Protein AF-Q57116-F1 (afdb_monomer_lite)

Foldseek 3Di:
DVLVVQLLVVLCVQQVWAWDDKDWDFPDWDQDPVRDTDTDIDMDTDTHQADPVRDGSCPDCSHDPPVSVQVSLVSNCVSVVHDRDDDCVVVVHDDPPPPPDPVVVVVVVVVVVVVVVVVVVVVVVVVVVVVVVVVVVVVLVVLLVVLVVVLVVLVVVLVVLVVVLVVLVVVLVVVLVVLVVVLVVQDDPVVCVVVVNVRNVVSVVVSVVVNVVSVVVSVVVSVVSVVVSVVSVVVSVVSVVVSVVSVVVVVVVVVVVVVVVVVVVVVVVVCVVPPDLVRCCSVPVVVSVVVVVVVVVVVVVVVVVVVVVVVVVVVPDDDDD

Sequence (321 aa):
MEQCQELTQKIAELTGFTPLQVVIHRDEVSENAKGEKQTHYHAHAVFFTLDNNGLQLARREASLNKANLSKIQTLTAQSLKMERGANRYENNEKQPQYIQDYKTYAQFKEQEKALLQRIQEQEHKLTQMALELKKKEKEIQDKAKELKSKENELQAKIEQHQKHIQNLELGHERALKELTQEFEKRLSLWKNILTFGKYNAKVREDYQLTKNAFLISTDESRREANKELEYLKFEYHKVKDERDNLKTLFEAHKTKNVKLETRLKEIGKWCEKNLSVEQLKEIFPLKAERIEKELKYQRAFENSFEQTKTKRNDRGFGFSR

Secondary structure (DSSP, 8-state):
-HHHHHHHHHHHHHH-PEEEEEEEE---EEE-TTS-EEE--EEEEEEE-B-TTS-BGGGSTTTSSHHHHHHHHHHHHHHHT-PPPP-TTTTTPPPP-----HHHHHHHHHHHHHHHHHHHHHHHHHHHHHHHHHHHHHHHHHHHHHHHHHHHHHHHHHHHHHHHHHHHHHHHHHHHHHHHHHHHHH--HHHHHHTTTHHHHHHHHHHHHHHHHHHHHHHHHHHHHHHHHHHHHHHHHHHHHHHHHHHHHHHHHHHHHHHHHHHHHHHHHHHHHHS-HHHHHHH-HHHHHHHHHHHHHHHHHHHHHHHHHHHHHTT------

Radius of gyration: 50.93 Å; chains: 1; bounding box: 109×69×140 Å

Organism: Campylobacter coli (NCBI:txid195)

pLDDT: mean 80.56, std 13.57, range [35.78, 94.69]

Structure (mmCIF, N/CA/C/O backbone):
data_AF-Q57116-F1
#
_entry.id   AF-Q57116-F1
#
loop_
_atom_site.group_PDB
_atom_site.id
_atom_site.type_symbol
_atom_site.label_atom_id
_atom_site.label_alt_id
_atom_site.label_comp_id
_atom_site.label_asym_id
_atom_site.label_entity_id
_atom_site.label_seq_id
_atom_site.pdbx_PDB_ins_code
_atom_site.Cartn_x
_atom_site.Cartn_y
_atom_site.Cartn_z
_atom_site.occupancy
_atom_site.B_iso_or_equiv
_atom_site.auth_seq_id
_atom_site.auth_comp_id
_atom_site.auth_asym_id
_atom_site.auth_atom_id
_atom_site.pdbx_PDB_model_num
ATOM 1 N N . MET A 1 1 ? -54.447 -11.751 42.747 1.00 76.19 1 MET A N 1
ATOM 2 C CA . MET A 1 1 ? -55.028 -10.717 43.630 1.00 76.19 1 MET A CA 1
ATOM 3 C C . MET A 1 1 ? -55.057 -11.230 45.061 1.00 76.19 1 MET A C 1
ATOM 5 O O . MET A 1 1 ? -54.470 -10.577 45.909 1.00 76.19 1 MET A O 1
ATOM 9 N N . GLU A 1 2 ? -55.592 -12.432 45.293 1.00 85.50 2 GLU A N 1
ATOM 10 C CA . GLU A 1 2 ? -55.613 -13.112 46.603 1.00 85.50 2 GLU A CA 1
ATOM 11 C C . GLU A 1 2 ? -54.248 -13.154 47.310 1.00 85.50 2 GLU A C 1
ATOM 13 O O . GLU A 1 2 ? -54.148 -12.731 48.451 1.00 85.50 2 GLU A O 1
ATOM 18 N N . GLN A 1 3 ? -53.168 -13.538 46.617 1.00 87.38 3 GLN A N 1
ATOM 19 C CA . GLN A 1 3 ? -51.818 -13.569 47.213 1.00 87.38 3 GLN A CA 1
ATOM 20 C C . GLN A 1 3 ? -51.334 -12.196 47.715 1.00 87.38 3 GLN A C 1
ATOM 22 O O . GLN A 1 3 ? -50.639 -12.106 48.725 1.00 87.38 3 GLN A O 1
ATOM 27 N N . CYS A 1 4 ? -51.689 -11.114 47.012 1.00 88.38 4 CYS A N 1
ATOM 28 C CA . CYS A 1 4 ? -51.331 -9.755 47.422 1.00 88.38 4 CYS A CA 1
ATOM 29 C C . CYS A 1 4 ? -52.165 -9.315 48.630 1.00 88.38 4 CYS A C 1
ATOM 31 O O . CYS A 1 4 ? -51.632 -8.677 49.527 1.00 88.38 4 CYS A O 1
ATOM 33 N N . GLN A 1 5 ? -53.447 -9.688 48.675 1.00 89.69 5 GLN A N 1
ATOM 34 C CA . GLN A 1 5 ? -54.323 -9.419 49.818 1.00 89.69 5 GLN A CA 1
ATOM 35 C C . GLN A 1 5 ? -53.874 -10.195 51.064 1.00 89.69 5 GLN A C 1
ATOM 37 O O . GLN A 1 5 ? -53.782 -9.615 52.142 1.00 89.69 5 GLN A O 1
ATOM 42 N N . GLU A 1 6 ? -53.513 -11.470 50.905 1.00 92.62 6 GLU A N 1
ATOM 43 C CA . GLU A 1 6 ? -52.960 -12.311 51.970 1.00 92.62 6 GLU A CA 1
ATOM 44 C C . GLU A 1 6 ? -51.659 -11.720 52.534 1.00 92.62 6 GLU A C 1
ATOM 46 O O . GLU A 1 6 ? -51.498 -11.603 53.749 1.00 92.62 6 GLU A O 1
ATOM 51 N N . LEU A 1 7 ? -50.743 -11.290 51.658 1.00 93.44 7 LEU A N 1
ATOM 52 C CA . LEU A 1 7 ? -49.511 -10.619 52.071 1.00 93.44 7 LEU A CA 1
ATOM 53 C C . LEU A 1 7 ? -49.807 -9.330 52.845 1.00 93.44 7 LEU A C 1
ATOM 55 O O . LEU A 1 7 ? -49.227 -9.089 53.901 1.00 93.44 7 LEU A O 1
ATOM 59 N N . THR A 1 8 ? -50.715 -8.506 52.331 1.00 93.19 8 THR A N 1
ATOM 60 C CA . THR A 1 8 ? -51.122 -7.253 52.965 1.00 93.19 8 THR A CA 1
ATOM 61 C C . THR A 1 8 ? -51.710 -7.488 54.361 1.00 93.19 8 THR A C 1
ATOM 63 O O . THR A 1 8 ? -51.376 -6.746 55.283 1.00 93.19 8 THR A O 1
ATOM 66 N N . GLN A 1 9 ? -52.490 -8.554 54.548 1.00 93.38 9 GLN A N 1
ATOM 67 C CA . GLN A 1 9 ? -53.033 -8.939 55.851 1.00 93.38 9 GLN A CA 1
ATOM 68 C C . GLN A 1 9 ? -51.938 -9.398 56.827 1.00 93.38 9 GLN A C 1
ATOM 70 O O . GLN A 1 9 ? -51.885 -8.939 57.965 1.00 93.38 9 GLN A O 1
ATOM 75 N N . LYS A 1 10 ? -50.995 -10.227 56.371 1.00 94.12 10 LYS A N 1
ATOM 76 C CA . LYS A 1 10 ? -49.846 -10.661 57.188 1.00 94.12 10 LYS A CA 1
ATOM 77 C C . LYS A 1 10 ? -48.947 -9.493 57.604 1.00 94.12 10 LYS A C 1
ATOM 79 O O . LYS A 1 10 ? -48.400 -9.487 58.705 1.00 94.12 10 LYS A O 1
ATOM 84 N N . ILE A 1 11 ? -48.783 -8.495 56.732 1.00 92.19 11 ILE A N 1
ATOM 85 C CA . ILE A 1 11 ? -48.059 -7.261 57.065 1.00 92.19 11 ILE A CA 1
ATOM 86 C C . ILE A 1 11 ? -48.830 -6.469 58.125 1.00 92.19 11 ILE A C 1
ATOM 88 O O . ILE A 1 11 ? -48.211 -6.024 59.087 1.00 92.19 11 ILE A O 1
ATOM 92 N N . ALA A 1 12 ? -50.151 -6.334 57.984 1.00 91.69 12 ALA A N 1
ATOM 93 C CA . ALA A 1 12 ? -51.007 -5.660 58.960 1.00 91.69 12 ALA A CA 1
ATOM 94 C C . ALA A 1 12 ? -50.905 -6.291 60.359 1.00 91.69 12 ALA A C 1
ATOM 96 O O . ALA A 1 12 ? -50.714 -5.577 61.341 1.00 91.69 12 ALA A O 1
ATOM 97 N N . GLU A 1 13 ? -50.935 -7.623 60.448 1.00 92.06 13 GLU A N 1
ATOM 98 C CA . GLU A 1 13 ? -50.762 -8.366 61.705 1.00 92.06 13 GLU A CA 1
ATOM 99 C C . GLU A 1 13 ? -49.381 -8.143 62.335 1.00 92.06 13 GLU A C 1
ATOM 101 O O . GLU A 1 13 ? -49.261 -8.009 63.552 1.00 92.06 13 GLU A O 1
ATOM 106 N N . LEU A 1 14 ? -48.331 -8.069 61.512 1.00 90.31 14 LEU A N 1
ATOM 107 C CA . LEU A 1 14 ? -46.963 -7.864 61.983 1.00 90.31 14 LEU A CA 1
ATOM 108 C C . LEU A 1 14 ? -46.698 -6.427 62.458 1.00 90.31 14 LEU A C 1
ATOM 110 O O . LEU A 1 14 ? -45.926 -6.230 63.396 1.00 90.31 14 LEU A O 1
ATOM 114 N N . THR A 1 15 ? -47.263 -5.419 61.789 1.00 88.81 15 THR A N 1
ATOM 115 C CA . THR A 1 15 ? -46.921 -4.004 62.024 1.00 88.81 15 THR A CA 1
ATOM 116 C C . THR A 1 15 ? -47.981 -3.227 62.800 1.00 88.81 15 THR A C 1
ATOM 118 O O . THR A 1 15 ? -47.684 -2.141 63.309 1.00 88.81 15 THR A O 1
ATOM 121 N N . GLY A 1 16 ? -49.203 -3.758 62.877 1.00 88.06 16 GLY A N 1
ATOM 122 C CA . GLY A 1 16 ? -50.392 -3.069 63.375 1.00 88.06 16 GLY A CA 1
ATOM 123 C C . GLY A 1 16 ? -50.993 -2.078 62.373 1.00 88.06 16 GLY A C 1
ATOM 124 O O . GLY A 1 16 ? -51.859 -1.288 62.740 1.00 88.06 16 GLY A O 1
ATOM 125 N N . PHE A 1 17 ? -50.521 -2.060 61.123 1.00 91.50 17 PHE A N 1
ATOM 126 C CA . PHE A 1 17 ? -51.047 -1.156 60.101 1.00 91.50 17 PHE A CA 1
ATOM 127 C C . PHE A 1 17 ? -52.413 -1.614 59.598 1.00 91.50 17 PHE A C 1
ATOM 129 O O . PHE A 1 17 ? -52.672 -2.806 59.491 1.00 91.50 17 PHE A O 1
ATOM 136 N N . THR A 1 18 ? -53.260 -0.667 59.200 1.00 90.81 18 THR A N 1
ATOM 137 C CA . THR A 1 18 ? -54.552 -0.991 58.582 1.00 90.81 18 THR A CA 1
ATOM 138 C C . THR A 1 18 ? -54.424 -0.935 57.060 1.00 90.81 18 THR A C 1
ATOM 140 O O . THR A 1 18 ? -54.055 0.112 56.527 1.00 90.81 18 THR A O 1
ATOM 143 N N . PRO A 1 19 ? -54.698 -2.017 56.322 1.00 91.62 19 PRO A N 1
ATOM 144 C CA . PRO A 1 19 ? -54.623 -1.993 54.869 1.00 91.62 19 PRO A CA 1
ATOM 145 C C . PRO A 1 19 ? -55.796 -1.206 54.272 1.00 91.62 19 PRO A C 1
ATOM 147 O O . PRO A 1 19 ? -56.944 -1.419 54.647 1.00 91.62 19 PRO A O 1
ATOM 150 N N . LEU A 1 20 ? -55.508 -0.295 53.340 1.00 92.06 20 LEU A N 1
ATOM 151 C CA . LEU A 1 20 ? -56.515 0.549 52.683 1.00 92.06 20 LEU A CA 1
ATOM 152 C C . LEU A 1 20 ? -56.804 0.103 51.252 1.00 92.06 20 LEU A C 1
ATOM 154 O O . LEU A 1 20 ? -57.958 0.030 50.841 1.00 92.06 20 LEU A O 1
ATOM 158 N N . GLN A 1 21 ? -55.755 -0.164 50.474 1.00 91.62 21 GLN A N 1
ATOM 159 C CA . GLN A 1 21 ? -55.893 -0.449 49.049 1.00 91.62 21 GLN A CA 1
ATOM 160 C C . GLN A 1 21 ? -54.765 -1.352 48.561 1.00 91.62 21 GLN A C 1
ATOM 162 O O . GLN A 1 21 ? -53.621 -1.200 48.982 1.00 91.62 21 GLN A O 1
ATOM 167 N N . VAL A 1 22 ? -55.083 -2.252 47.630 1.00 90.94 22 VAL A N 1
ATOM 168 C CA . VAL A 1 22 ? -54.098 -2.997 46.842 1.00 90.94 22 VAL A CA 1
ATOM 169 C C . VAL A 1 22 ? -54.451 -2.853 45.364 1.00 90.94 22 VAL A C 1
ATOM 171 O O . VAL A 1 22 ? -55.556 -3.208 44.959 1.00 90.94 22 VAL A O 1
ATOM 174 N N . VAL A 1 23 ? -53.521 -2.340 44.561 1.00 90.69 23 VAL A N 1
ATOM 175 C CA . VAL A 1 23 ? -53.670 -2.151 43.110 1.00 90.69 23 VAL A CA 1
ATOM 176 C C . VAL A 1 23 ? -52.576 -2.936 42.402 1.00 90.69 23 VAL A C 1
ATOM 178 O O . VAL A 1 23 ? -51.428 -2.912 42.831 1.00 90.69 23 VAL A O 1
ATOM 181 N N . ILE A 1 24 ? -52.920 -3.651 41.332 1.00 87.38 24 ILE A N 1
ATOM 182 C CA . ILE A 1 24 ? -51.960 -4.415 40.526 1.00 87.38 24 ILE A CA 1
ATOM 183 C C . ILE A 1 24 ? -51.898 -3.779 39.142 1.00 87.38 24 ILE A C 1
ATOM 185 O O . ILE A 1 24 ? -52.905 -3.766 38.436 1.00 87.38 24 ILE A O 1
ATOM 189 N N . HIS A 1 25 ? -50.724 -3.293 38.756 1.00 86.50 25 HIS A N 1
ATOM 190 C CA . HIS A 1 25 ? -50.466 -2.742 37.430 1.00 86.50 25 HIS A CA 1
ATOM 191 C C . HIS A 1 25 ? -49.950 -3.852 36.511 1.00 86.50 25 HIS A C 1
ATOM 193 O O . HIS A 1 25 ? -49.102 -4.670 36.891 1.00 86.50 25 HIS A O 1
ATOM 199 N N . ARG A 1 26 ? -50.515 -3.918 35.304 1.00 85.19 26 ARG A N 1
ATOM 200 C CA . ARG A 1 26 ? -50.215 -4.951 34.291 1.00 85.19 26 ARG A CA 1
ATOM 201 C C . ARG A 1 26 ? -49.876 -4.383 32.919 1.00 85.19 26 ARG A C 1
ATOM 203 O O . ARG A 1 26 ? -49.662 -5.132 31.973 1.00 85.19 26 ARG A O 1
ATOM 210 N N . ASP A 1 27 ? -49.868 -3.070 32.837 1.00 84.50 27 ASP A N 1
ATOM 211 C CA . ASP A 1 27 ? -49.771 -2.237 31.652 1.00 84.50 27 ASP A CA 1
ATOM 212 C C . ASP A 1 27 ? -48.396 -1.574 31.515 1.00 84.50 27 ASP A C 1
ATOM 214 O O . ASP A 1 27 ? -48.086 -1.010 30.467 1.00 84.50 27 ASP A O 1
ATOM 218 N N . GLU A 1 28 ? -47.534 -1.690 32.527 1.00 80.44 28 GLU A N 1
ATOM 219 C CA . GLU A 1 28 ? -46.177 -1.163 32.458 1.00 80.44 28 GLU A CA 1
ATOM 220 C C . GLU A 1 28 ? -45.252 -2.053 31.630 1.00 80.44 28 GLU A C 1
ATOM 222 O O . GLU A 1 28 ? -45.206 -3.277 31.777 1.00 80.44 28 GLU A O 1
ATOM 227 N N . VAL A 1 29 ? -44.468 -1.410 30.769 1.00 78.94 29 VAL A N 1
ATOM 228 C CA . VAL A 1 29 ? -43.482 -2.056 29.905 1.00 78.94 29 VAL A CA 1
ATOM 229 C C . VAL A 1 29 ? -42.114 -1.469 30.221 1.00 78.94 29 VAL A C 1
ATOM 231 O O . VAL A 1 29 ? -41.924 -0.257 30.168 1.00 78.94 29 VAL A O 1
ATOM 234 N N . SER A 1 30 ? -41.159 -2.338 30.537 1.00 76.94 30 SER A N 1
ATOM 235 C CA . SER A 1 30 ? -39.755 -1.991 30.731 1.00 76.94 30 SER A CA 1
ATOM 236 C C . SER A 1 30 ? -38.931 -2.534 29.569 1.00 76.94 30 SER A C 1
ATOM 238 O O . SER A 1 30 ? -39.195 -3.621 29.056 1.00 76.94 30 SER A O 1
ATOM 240 N N . GLU A 1 31 ? -37.940 -1.771 29.131 1.00 75.62 31 GLU A N 1
ATOM 241 C CA . GLU A 1 31 ? -37.000 -2.199 28.104 1.00 75.62 31 GLU A CA 1
ATOM 242 C C . GLU A 1 31 ? -35.759 -2.773 28.785 1.00 75.62 31 GLU A C 1
ATOM 244 O O . GLU A 1 31 ? -35.125 -2.122 29.619 1.00 75.62 31 GLU A O 1
ATOM 249 N N . ASN A 1 32 ? -35.430 -4.027 28.478 1.00 71.88 32 ASN A N 1
ATOM 250 C CA . ASN A 1 32 ? -34.242 -4.649 29.044 1.00 71.88 32 ASN A CA 1
ATOM 251 C C . ASN A 1 32 ? -32.964 -4.122 28.358 1.00 71.88 32 ASN A C 1
ATOM 253 O O . ASN A 1 32 ? -33.007 -3.467 27.320 1.00 71.88 32 ASN A O 1
ATOM 257 N N . ALA A 1 33 ? -31.790 -4.466 28.894 1.00 55.06 33 ALA A N 1
ATOM 258 C CA . ALA A 1 33 ? -30.494 -4.048 28.337 1.00 55.06 33 ALA A CA 1
ATOM 259 C C . ALA A 1 33 ? -30.206 -4.552 26.899 1.00 55.06 33 ALA A C 1
ATOM 261 O O . ALA A 1 33 ? -29.148 -4.256 26.349 1.00 55.06 33 ALA A O 1
ATOM 262 N N . LYS A 1 34 ? -31.100 -5.352 26.302 1.00 59.59 34 LYS A N 1
ATOM 263 C CA . LYS A 1 34 ? -31.037 -5.821 24.909 1.00 59.59 34 LYS A CA 1
ATOM 264 C C . LYS A 1 34 ? -32.031 -5.096 23.991 1.00 59.59 34 LYS A C 1
ATOM 266 O O . LYS A 1 34 ? -32.097 -5.434 22.814 1.00 59.59 34 LYS A O 1
ATOM 271 N N . GLY A 1 35 ? -32.794 -4.136 24.512 1.00 73.62 35 GLY A N 1
ATOM 272 C CA . GLY A 1 35 ? -33.834 -3.427 23.770 1.00 73.62 35 GLY A CA 1
ATOM 273 C C . GLY A 1 35 ? -35.159 -4.190 23.655 1.00 73.62 35 GLY A C 1
ATOM 274 O O . GLY A 1 35 ? -36.042 -3.809 22.888 1.00 73.62 35 GLY A O 1
ATOM 275 N N . GLU A 1 36 ? -35.321 -5.304 24.377 1.00 75.25 36 GLU A N 1
ATOM 276 C CA . GLU A 1 36 ? -36.555 -6.089 24.335 1.00 75.25 36 GLU A CA 1
ATOM 277 C C . GLU A 1 36 ? -37.553 -5.530 25.352 1.00 75.25 36 GLU A C 1
ATOM 279 O O . GLU A 1 36 ? -37.248 -5.383 26.541 1.00 75.25 36 GLU A O 1
ATOM 284 N N . LYS A 1 37 ? -38.772 -5.259 24.886 1.00 80.31 37 LYS A N 1
ATOM 285 C CA . LYS A 1 37 ? -39.887 -4.822 25.726 1.00 80.31 37 LYS A CA 1
ATOM 286 C C . LYS A 1 37 ? -40.414 -5.996 26.549 1.00 80.31 37 LYS A C 1
ATOM 288 O O . LYS A 1 37 ? -40.880 -6.987 25.992 1.00 80.31 37 LYS A O 1
ATOM 293 N N . GLN A 1 38 ? -40.364 -5.871 27.869 1.00 77.75 38 GLN A N 1
ATOM 294 C CA . GLN A 1 38 ? -40.894 -6.838 28.823 1.00 77.75 38 GLN A CA 1
ATOM 295 C C . GLN A 1 38 ? -41.966 -6.174 29.685 1.00 77.75 38 GLN A C 1
ATOM 297 O O . GLN A 1 38 ? -41.770 -5.075 30.201 1.00 77.75 38 GLN A O 1
ATOM 302 N N . THR A 1 39 ? -43.109 -6.835 29.852 1.00 79.38 39 THR A N 1
ATOM 303 C CA . THR A 1 39 ? -44.166 -6.349 30.745 1.00 79.38 39 THR A CA 1
ATOM 304 C C . THR A 1 39 ? -43.711 -6.476 32.197 1.00 79.38 39 THR A C 1
ATOM 306 O O . THR A 1 39 ? -43.341 -7.563 32.646 1.00 79.38 39 THR A O 1
ATOM 309 N N . HIS A 1 40 ? -43.738 -5.369 32.934 1.00 80.88 40 HIS A N 1
ATOM 310 C CA . HIS A 1 40 ? -43.333 -5.292 34.330 1.00 80.88 40 HIS A CA 1
ATOM 311 C C . HIS A 1 40 ? -44.567 -5.270 35.240 1.00 80.88 40 HIS A C 1
ATOM 313 O O . HIS A 1 40 ? -45.148 -4.226 35.534 1.00 80.88 40 HIS A O 1
ATOM 319 N N . TYR A 1 41 ? -44.976 -6.455 35.691 1.00 82.62 41 TYR A N 1
ATOM 320 C CA . TYR A 1 41 ? -46.076 -6.598 36.641 1.00 82.62 41 TYR A CA 1
ATOM 321 C C . TYR A 1 41 ? -45.627 -6.189 38.042 1.00 82.62 41 TYR A C 1
ATOM 323 O O . TYR A 1 41 ? -44.705 -6.787 38.597 1.00 82.62 41 TYR A O 1
ATOM 331 N N . HIS A 1 42 ? -46.311 -5.224 38.648 1.00 87.44 42 HIS A N 1
ATOM 332 C CA . HIS A 1 42 ? -46.060 -4.841 40.036 1.00 87.44 42 HIS A CA 1
ATOM 333 C C . HIS A 1 42 ? -47.365 -4.457 40.742 1.00 87.44 42 HIS A C 1
ATOM 335 O O . HIS A 1 42 ? -48.410 -4.277 40.115 1.00 87.44 42 HIS A O 1
ATOM 341 N N . ALA A 1 43 ? -47.320 -4.403 42.072 1.00 88.00 43 ALA A N 1
ATOM 342 C CA . ALA A 1 43 ? -48.476 -4.092 42.898 1.00 88.00 43 ALA A CA 1
ATOM 343 C C . ALA A 1 43 ? -48.146 -2.991 43.908 1.00 88.00 43 ALA A C 1
ATOM 345 O O . ALA A 1 43 ? -47.084 -3.007 44.531 1.00 88.00 43 ALA A O 1
ATOM 346 N N . HIS A 1 44 ? -49.089 -2.077 44.104 1.00 91.38 44 HIS A N 1
ATOM 347 C CA . HIS A 1 44 ? -49.061 -1.062 45.145 1.00 91.38 44 HIS A CA 1
ATOM 348 C C . HIS A 1 44 ? -50.009 -1.457 46.270 1.00 91.38 44 HIS A C 1
ATOM 350 O O . HIS A 1 44 ? -51.184 -1.717 46.025 1.00 91.38 44 HIS A O 1
ATOM 356 N N . ALA A 1 45 ? -49.508 -1.476 47.505 1.00 91.25 45 ALA A N 1
ATOM 357 C CA . ALA A 1 45 ? -50.315 -1.652 48.706 1.00 91.25 45 ALA A CA 1
ATOM 358 C C . ALA A 1 45 ? -50.217 -0.392 49.573 1.00 91.25 45 ALA A C 1
ATOM 360 O O . ALA A 1 45 ? -49.119 0.068 49.889 1.00 91.25 45 ALA A O 1
ATOM 361 N N . VAL A 1 46 ? -51.366 0.164 49.946 1.00 91.25 46 VAL A N 1
ATOM 362 C CA . VAL A 1 46 ? -51.485 1.377 50.756 1.00 91.25 46 VAL A CA 1
ATOM 363 C C . VAL A 1 46 ? -51.951 0.987 52.150 1.00 91.25 46 VAL A C 1
ATOM 365 O O . VAL A 1 46 ? -52.936 0.264 52.303 1.00 91.25 46 VAL A O 1
ATOM 368 N N . PHE A 1 47 ? -51.252 1.493 53.163 1.00 91.38 47 PHE A N 1
ATOM 369 C CA . PHE A 1 47 ? -51.524 1.219 54.567 1.00 91.38 47 PHE A CA 1
ATOM 370 C C . PHE A 1 47 ? -51.762 2.518 55.334 1.00 91.38 47 PHE A C 1
ATOM 372 O O . PHE A 1 47 ? -51.014 3.486 55.190 1.00 91.38 47 PHE A O 1
ATOM 379 N N . PHE A 1 48 ? -52.768 2.514 56.197 1.00 90.44 48 PHE A N 1
ATOM 380 C CA . PHE A 1 48 ? -52.950 3.504 57.242 1.00 90.44 48 PHE A CA 1
ATOM 381 C C . PHE A 1 48 ? -52.090 3.128 58.452 1.00 90.44 48 PHE A C 1
ATOM 383 O O . PHE A 1 48 ? -52.059 1.971 58.874 1.00 90.44 48 PHE A O 1
ATOM 390 N N . THR A 1 49 ? -51.359 4.102 58.989 1.00 89.88 49 THR A N 1
ATOM 391 C CA . THR A 1 49 ? -50.279 3.859 59.963 1.00 89.88 49 THR A CA 1
ATOM 392 C C . THR A 1 49 ? -50.516 4.521 61.317 1.00 89.88 49 THR A C 1
ATOM 394 O O . THR A 1 49 ? -49.609 4.531 62.146 1.00 89.88 49 THR A O 1
ATOM 397 N N . LEU A 1 50 ? -51.718 5.046 61.564 1.00 87.19 50 LEU A N 1
ATOM 398 C CA . LEU A 1 50 ? -52.112 5.547 62.879 1.00 87.19 50 LEU A CA 1
ATOM 399 C C . LEU A 1 50 ? -52.791 4.436 63.681 1.00 87.19 50 LEU A C 1
ATOM 401 O O . LEU A 1 50 ? -53.557 3.653 63.121 1.00 87.19 50 LEU A O 1
ATOM 405 N N . ASP A 1 51 ? -52.514 4.382 64.983 1.00 83.31 51 ASP A N 1
ATOM 406 C CA . ASP A 1 51 ? -53.305 3.569 65.908 1.00 83.31 51 ASP A CA 1
ATOM 407 C C . ASP A 1 51 ? -54.642 4.248 66.261 1.00 83.31 51 ASP A C 1
ATOM 409 O O . ASP A 1 51 ? -54.901 5.396 65.892 1.00 83.31 51 ASP A O 1
ATOM 413 N N . ASN A 1 52 ? -55.496 3.545 67.010 1.00 81.38 52 ASN A N 1
ATOM 414 C CA . ASN A 1 52 ? -56.801 4.054 67.454 1.00 81.38 52 ASN A CA 1
ATOM 415 C C . ASN A 1 52 ? -56.706 5.315 68.340 1.00 81.38 52 ASN A C 1
ATOM 417 O O . ASN A 1 52 ? -57.716 5.975 68.561 1.00 81.38 52 ASN A O 1
ATOM 421 N N . ASN A 1 53 ? -55.507 5.658 68.827 1.00 83.19 53 ASN A N 1
ATOM 422 C CA . ASN A 1 53 ? -55.230 6.858 69.616 1.00 83.19 53 ASN A CA 1
ATOM 423 C C . ASN A 1 53 ? -54.578 7.975 68.774 1.00 83.19 53 ASN A C 1
ATOM 425 O O . ASN A 1 53 ? -54.153 8.990 69.323 1.00 83.19 53 ASN A O 1
ATOM 429 N N . GLY A 1 54 ? -54.473 7.796 67.451 1.00 79.38 54 GLY A N 1
ATOM 430 C CA . GLY A 1 54 ? -53.892 8.771 66.528 1.00 79.38 54 GLY A CA 1
ATOM 431 C C . GLY A 1 54 ? -52.362 8.822 66.538 1.00 79.38 54 GLY A C 1
ATOM 432 O O . GLY A 1 54 ? -51.782 9.783 66.032 1.00 79.38 54 GLY A O 1
ATOM 433 N N . LEU A 1 55 ? -51.680 7.823 67.106 1.00 82.12 55 LEU A N 1
ATOM 434 C CA . LEU A 1 55 ? -50.218 7.797 67.184 1.00 82.12 55 LEU A CA 1
ATOM 435 C C . LEU A 1 55 ? -49.609 7.075 65.978 1.00 82.12 55 LEU A C 1
ATOM 437 O O . LEU A 1 55 ? -50.074 6.018 65.557 1.00 82.12 55 LEU A O 1
ATOM 441 N N . GLN A 1 56 ? -48.517 7.636 65.450 1.00 84.19 56 GLN A N 1
ATOM 442 C CA . GLN A 1 56 ? -47.853 7.132 64.247 1.00 84.19 56 GLN A CA 1
ATOM 443 C C . GLN A 1 56 ? -47.065 5.845 64.514 1.00 84.19 56 GLN A C 1
ATOM 445 O O . GLN A 1 56 ? -45.947 5.878 65.036 1.00 84.19 56 GLN A O 1
ATOM 450 N N . LEU A 1 57 ? -47.609 4.710 64.074 1.00 82.06 57 LEU A N 1
ATOM 451 C CA . LEU A 1 57 ? -47.004 3.385 64.213 1.00 82.06 57 LEU A CA 1
ATOM 452 C C . LEU A 1 57 ? -45.723 3.257 63.385 1.00 82.06 57 LEU A C 1
ATOM 454 O O . LEU A 1 57 ? -44.747 2.682 63.846 1.00 82.06 57 LEU A O 1
ATOM 458 N N . ALA A 1 58 ? -45.664 3.874 62.201 1.00 74.88 58 ALA A N 1
ATOM 459 C CA . ALA A 1 58 ? -44.492 3.804 61.322 1.00 74.88 58 ALA A CA 1
ATOM 460 C C . ALA A 1 58 ? -43.203 4.405 61.921 1.00 74.88 58 ALA A C 1
ATOM 462 O O . ALA A 1 58 ? -42.111 4.095 61.454 1.00 74.88 58 ALA A O 1
ATOM 463 N N . ARG A 1 59 ? -43.317 5.262 62.945 1.00 70.62 59 ARG A N 1
ATOM 464 C CA . ARG A 1 59 ? -42.168 5.840 63.665 1.00 70.62 59 ARG A CA 1
ATOM 465 C C . ARG A 1 59 ? -41.801 5.062 64.927 1.00 70.62 59 ARG A C 1
ATOM 467 O O . ARG A 1 59 ? -40.783 5.360 65.542 1.00 70.62 59 ARG A O 1
ATOM 474 N N . ARG A 1 60 ? -42.622 4.089 65.329 1.00 72.50 60 ARG A N 1
ATOM 475 C CA . ARG A 1 60 ? -42.330 3.229 66.472 1.00 72.50 60 ARG A CA 1
ATOM 476 C C . ARG A 1 60 ? -41.400 2.108 66.036 1.00 72.50 60 ARG A C 1
ATOM 478 O O . ARG A 1 60 ? -41.664 1.412 65.054 1.00 72.50 60 ARG A O 1
ATOM 485 N N . GLU A 1 61 ? -40.370 1.870 66.841 1.00 63.84 61 GLU A N 1
ATOM 486 C CA . GLU A 1 61 ? -39.484 0.716 66.674 1.00 63.84 61 GLU A CA 1
ATOM 487 C C . GLU A 1 61 ? -40.251 -0.610 66.712 1.00 63.84 61 GLU A C 1
ATOM 489 O O . GLU A 1 61 ? -39.815 -1.578 66.107 1.00 63.84 61 GLU A O 1
ATOM 494 N N . ALA A 1 62 ? -41.418 -0.670 67.359 1.00 64.75 62 ALA A N 1
ATOM 495 C CA . ALA A 1 62 ? -42.242 -1.875 67.393 1.00 64.75 62 ALA A CA 1
ATOM 496 C C . ALA A 1 62 ? -42.796 -2.286 66.010 1.00 64.75 62 ALA A C 1
ATOM 498 O O . ALA A 1 62 ? -43.010 -3.476 65.787 1.00 64.75 62 ALA A O 1
ATOM 499 N N . SER A 1 63 ? -42.990 -1.340 65.078 1.00 74.25 63 SER A N 1
ATOM 500 C CA . SER A 1 63 ? -43.630 -1.600 63.777 1.00 74.25 63 SER A CA 1
ATOM 501 C C . SER A 1 63 ? -42.613 -1.648 62.630 1.00 74.25 63 SER A C 1
ATOM 503 O O . SER A 1 63 ? -42.474 -2.690 61.989 1.00 74.25 63 SER A O 1
ATOM 505 N N . LEU A 1 64 ? -41.853 -0.571 62.384 1.00 81.62 64 LEU A N 1
ATOM 506 C CA . LEU A 1 64 ? -40.885 -0.475 61.274 1.00 81.62 64 LEU A CA 1
ATOM 507 C C . LEU A 1 64 ? -39.432 -0.474 61.768 1.00 81.62 64 LEU A C 1
ATOM 509 O O . LEU A 1 64 ? -38.720 0.522 61.680 1.00 81.62 64 LEU A O 1
ATOM 513 N N . ASN A 1 65 ? -38.972 -1.625 62.256 1.00 83.69 65 ASN A N 1
ATOM 514 C CA . ASN A 1 65 ? -37.560 -1.866 62.558 1.00 83.69 65 ASN A CA 1
ATOM 515 C C . ASN A 1 65 ? -36.912 -2.816 61.535 1.00 83.69 65 ASN A C 1
ATOM 517 O O . ASN A 1 65 ? -37.586 -3.460 60.727 1.00 83.69 65 ASN A O 1
ATOM 521 N N . LYS A 1 66 ? -35.581 -2.947 61.598 1.00 82.31 66 LYS A N 1
ATOM 522 C CA . LYS A 1 66 ? -34.800 -3.823 60.707 1.00 82.31 66 LYS A CA 1
ATOM 523 C C . LYS A 1 66 ? -35.285 -5.282 60.728 1.00 82.31 66 LYS A C 1
ATOM 525 O O . LYS A 1 66 ? -35.317 -5.927 59.681 1.00 82.31 66 LYS A O 1
ATOM 530 N N . ALA A 1 67 ? -35.671 -5.802 61.895 1.00 85.06 67 ALA A N 1
ATOM 531 C CA . ALA A 1 67 ? -36.136 -7.179 62.041 1.00 85.06 67 ALA A CA 1
ATOM 532 C C . ALA A 1 67 ? -37.501 -7.394 61.367 1.00 85.06 67 ALA A C 1
ATOM 534 O O . ALA A 1 67 ? -37.668 -8.358 60.623 1.00 85.06 67 ALA A O 1
ATOM 535 N N . ASN A 1 68 ? -38.448 -6.478 61.555 1.00 88.19 68 ASN A N 1
ATOM 536 C CA . ASN A 1 68 ? -39.766 -6.529 60.932 1.00 88.19 68 ASN A CA 1
ATOM 537 C C . ASN A 1 68 ? -39.677 -6.307 59.421 1.00 88.19 68 ASN A C 1
ATOM 539 O O . ASN A 1 68 ? -40.303 -7.052 58.682 1.00 88.19 68 ASN A O 1
ATOM 543 N N . LEU A 1 69 ? -38.833 -5.389 58.938 1.00 88.12 69 LEU A N 1
ATOM 544 C CA . LEU A 1 69 ? -38.574 -5.232 57.499 1.00 88.12 69 LEU A CA 1
ATOM 545 C C . LEU A 1 69 ? -38.019 -6.519 56.869 1.00 88.12 69 LEU A C 1
ATOM 547 O O . LEU A 1 69 ? -38.448 -6.921 55.789 1.00 88.12 69 LEU A O 1
ATOM 551 N N . SER A 1 70 ? -37.110 -7.208 57.565 1.00 88.00 70 SER A N 1
ATOM 552 C CA . SER A 1 70 ? -36.599 -8.513 57.129 1.00 88.00 70 SER A CA 1
ATOM 553 C C . SER A 1 70 ? -37.688 -9.596 57.129 1.00 88.00 70 SER A C 1
ATOM 555 O O . SER A 1 70 ? -37.779 -10.375 56.179 1.00 88.00 70 SER A O 1
ATOM 557 N N . LYS A 1 71 ? -38.551 -9.622 58.156 1.00 90.81 71 LYS A N 1
ATOM 558 C CA . LYS A 1 71 ? -39.709 -10.528 58.226 1.00 90.81 71 LYS A CA 1
ATOM 559 C C . LYS A 1 71 ? -40.706 -10.258 57.104 1.00 90.81 71 LYS A C 1
ATOM 561 O O . LYS A 1 71 ? -41.178 -11.215 56.507 1.00 90.81 71 LYS A O 1
ATOM 566 N N . ILE A 1 72 ? -40.975 -8.994 56.769 1.00 91.81 72 ILE A N 1
ATOM 567 C CA . ILE A 1 72 ? -41.838 -8.619 55.639 1.00 91.81 72 ILE A CA 1
ATOM 568 C C . ILE A 1 72 ? -41.289 -9.220 54.344 1.00 91.81 72 ILE A C 1
ATOM 570 O O . ILE A 1 72 ? -42.044 -9.851 53.619 1.00 91.81 72 ILE A O 1
ATOM 574 N N . GLN A 1 73 ? -39.980 -9.129 54.079 1.00 90.31 73 GLN A N 1
ATOM 575 C CA . GLN A 1 73 ? -39.379 -9.771 52.898 1.00 90.31 73 GLN A CA 1
ATOM 576 C C . GLN A 1 73 ? -39.599 -11.292 52.879 1.00 90.31 73 GLN A C 1
ATOM 578 O O . GLN A 1 73 ? -39.881 -11.863 51.826 1.00 90.31 73 GLN A O 1
ATOM 583 N N . THR A 1 74 ? -39.505 -11.950 54.038 1.00 91.44 74 THR A N 1
ATOM 584 C CA . THR A 1 74 ? -39.793 -13.386 54.174 1.00 91.44 74 THR A CA 1
ATOM 585 C C . THR A 1 74 ? -41.275 -13.700 53.940 1.00 91.44 74 THR A C 1
ATOM 587 O O . THR A 1 74 ? -41.586 -14.629 53.198 1.00 91.44 74 THR A O 1
ATOM 590 N N . LEU A 1 75 ? -42.192 -12.910 54.509 1.00 93.31 75 LEU A N 1
ATOM 591 C CA . LEU A 1 75 ? -43.639 -13.051 54.306 1.00 93.31 75 LEU A CA 1
ATOM 592 C C . LEU A 1 75 ? -44.025 -12.833 52.840 1.00 93.31 75 LEU A C 1
ATOM 594 O O . LEU A 1 75 ? -44.863 -13.568 52.317 1.00 93.31 75 LEU A O 1
ATOM 598 N N . THR A 1 76 ? -43.391 -11.871 52.164 1.00 91.94 76 THR A N 1
ATOM 599 C CA . THR A 1 76 ? -43.560 -11.618 50.728 1.00 91.94 76 THR A CA 1
ATOM 600 C C . THR A 1 76 ? -43.151 -12.837 49.915 1.00 91.94 76 THR A C 1
ATOM 602 O O . THR A 1 76 ? -43.938 -13.309 49.098 1.00 91.94 76 THR A O 1
ATOM 605 N N . ALA A 1 77 ? -41.965 -13.392 50.180 1.00 92.19 77 ALA A N 1
ATOM 606 C CA . ALA A 1 77 ? -41.477 -14.585 49.496 1.00 92.19 77 ALA A CA 1
ATOM 607 C C . ALA A 1 77 ? -42.440 -15.774 49.656 1.00 92.19 77 ALA A C 1
ATOM 609 O O . ALA A 1 77 ? -42.832 -16.404 48.675 1.00 92.19 77 ALA A O 1
ATOM 610 N N . GLN A 1 78 ? -42.902 -16.020 50.886 1.00 91.69 78 GLN A N 1
ATOM 611 C CA . GLN A 1 78 ? -43.836 -17.105 51.194 1.00 91.69 78 GLN A CA 1
ATOM 612 C C . GLN A 1 78 ? -45.212 -16.908 50.541 1.00 91.69 78 GLN A C 1
ATOM 614 O O . GLN A 1 78 ? -45.727 -17.829 49.911 1.00 91.69 78 GLN A O 1
ATOM 619 N N . SER A 1 79 ? -45.801 -15.715 50.657 1.00 92.38 79 SER A N 1
ATOM 620 C CA . SER A 1 79 ? -47.173 -15.448 50.189 1.00 92.38 79 SER A CA 1
ATOM 621 C C . SER A 1 79 ? -47.250 -15.374 48.659 1.00 92.38 79 SER A C 1
ATOM 623 O O . SER A 1 79 ? -48.180 -15.894 48.039 1.00 92.38 79 SER A O 1
ATOM 625 N N . LEU A 1 80 ? -46.229 -14.793 48.021 1.00 89.31 80 LEU A N 1
ATOM 626 C CA . LEU A 1 80 ? -46.141 -14.716 46.561 1.00 89.31 80 LEU A CA 1
ATOM 627 C C . LEU A 1 80 ? -45.532 -15.975 45.926 1.00 89.31 80 LEU A C 1
ATOM 629 O O . LEU A 1 80 ? -45.462 -16.056 44.703 1.00 89.31 80 LEU A O 1
ATOM 633 N N . LYS A 1 81 ? -45.135 -16.971 46.734 1.00 89.81 81 LYS A N 1
ATOM 634 C CA . LYS A 1 81 ? -44.486 -18.219 46.290 1.00 89.81 81 LYS A CA 1
ATOM 635 C C . LYS A 1 81 ? -43.238 -17.959 45.435 1.00 89.81 81 LYS A C 1
ATOM 637 O O . LYS A 1 81 ? -43.004 -18.640 44.439 1.00 89.81 81 LYS A O 1
ATOM 642 N N . MET A 1 82 ? -42.452 -16.961 45.827 1.00 87.94 82 MET A N 1
ATOM 643 C CA . MET A 1 82 ? -41.211 -16.572 45.160 1.00 87.94 82 MET A CA 1
ATOM 644 C C . MET A 1 82 ? -40.004 -16.832 46.059 1.00 87.94 82 MET A C 1
ATOM 646 O O . MET A 1 82 ? -40.122 -16.925 47.280 1.00 87.94 82 MET A O 1
ATOM 650 N N . GLU A 1 83 ? -38.824 -16.922 45.454 1.00 88.56 83 GLU A N 1
ATOM 651 C CA . GLU A 1 83 ? -37.577 -16.987 46.208 1.00 88.56 83 GLU A CA 1
ATOM 652 C C . GLU A 1 83 ? -37.342 -15.668 46.960 1.00 88.56 83 GLU A C 1
ATOM 654 O O . GLU A 1 83 ? -37.564 -14.573 46.433 1.00 88.56 83 GLU A O 1
ATOM 659 N N . ARG A 1 84 ? -36.911 -15.766 48.222 1.00 86.19 84 ARG A N 1
ATOM 660 C CA . ARG A 1 84 ? -36.563 -14.594 49.026 1.00 86.19 84 ARG A CA 1
ATOM 661 C C . ARG A 1 84 ? -35.282 -13.975 48.473 1.00 86.19 84 ARG A C 1
ATOM 663 O O . ARG A 1 84 ? -34.313 -14.682 48.224 1.00 86.19 84 ARG A O 1
ATOM 670 N N . GLY A 1 85 ? -35.249 -12.649 48.350 1.00 82.62 85 GLY A N 1
ATOM 671 C C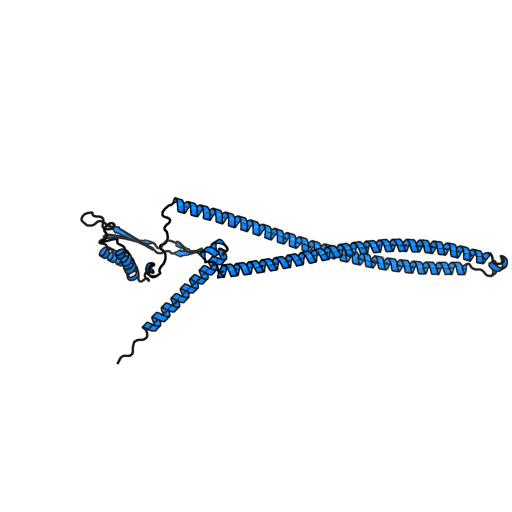A . GLY A 1 85 ? -34.027 -11.939 47.970 1.00 82.62 85 GLY A CA 1
ATOM 672 C C . GLY A 1 85 ? -32.851 -12.275 48.898 1.00 82.62 85 GLY A C 1
ATOM 673 O O . GLY A 1 85 ? -33.026 -12.411 50.114 1.00 82.62 85 GLY A O 1
ATOM 674 N N . ALA A 1 86 ? -31.657 -12.404 48.315 1.00 78.94 86 ALA A N 1
ATOM 675 C CA . ALA A 1 86 ? -30.441 -12.757 49.040 1.00 78.94 86 ALA A CA 1
ATOM 676 C C . ALA A 1 86 ? -30.120 -11.742 50.150 1.00 78.94 86 ALA A C 1
ATOM 678 O O . ALA A 1 86 ? -30.236 -10.524 49.969 1.00 78.94 86 ALA A O 1
ATOM 679 N N . ASN A 1 87 ? -29.690 -12.244 51.308 1.00 73.50 87 ASN A N 1
ATOM 680 C CA . ASN A 1 87 ? -29.263 -11.395 52.409 1.00 73.50 87 ASN A CA 1
ATOM 681 C C . ASN A 1 87 ? -27.856 -10.845 52.127 1.00 73.50 87 ASN A C 1
ATOM 683 O O . ASN A 1 87 ? -26.861 -11.552 52.251 1.00 73.50 87 ASN A O 1
ATOM 687 N N . ARG A 1 88 ? -27.758 -9.556 51.781 1.00 66.06 88 ARG A N 1
ATOM 688 C CA . ARG A 1 88 ? -26.470 -8.904 51.468 1.00 66.06 88 ARG A CA 1
ATOM 689 C C . ARG A 1 88 ? -25.441 -8.998 52.598 1.00 66.06 88 ARG A C 1
ATOM 691 O O . ARG A 1 88 ? -24.247 -9.036 52.318 1.00 66.06 88 ARG A O 1
ATOM 698 N N . TYR A 1 89 ? -25.899 -9.048 53.853 1.00 64.12 89 TYR A N 1
ATOM 699 C CA . TYR A 1 89 ? -25.020 -9.176 55.019 1.00 64.12 89 TYR A CA 1
ATOM 700 C C . TYR A 1 89 ? -24.389 -10.568 55.138 1.00 64.12 89 TYR A C 1
ATOM 702 O O . TYR A 1 89 ? -23.277 -10.672 55.638 1.00 64.12 89 TYR A O 1
ATOM 710 N N . GLU A 1 90 ? -25.062 -11.618 54.660 1.00 65.38 90 GLU A N 1
ATOM 711 C CA . GLU A 1 90 ? -24.497 -12.977 54.610 1.00 65.38 90 GLU A CA 1
ATOM 712 C C . GLU A 1 90 ? -23.451 -13.106 53.491 1.00 65.38 90 GLU A C 1
ATOM 714 O O . GLU A 1 90 ? -22.485 -13.847 53.631 1.00 65.38 90 GLU A O 1
ATOM 719 N N . ASN A 1 91 ? -23.585 -12.310 52.424 1.00 61.41 91 ASN A N 1
ATOM 720 C CA . ASN A 1 91 ? -22.689 -12.333 51.264 1.00 61.41 91 ASN A CA 1
ATOM 721 C C . ASN A 1 91 ? -21.492 -11.362 51.362 1.00 61.41 91 ASN A C 1
ATOM 723 O O . ASN A 1 91 ? -20.774 -11.193 50.378 1.00 61.41 91 ASN A O 1
ATOM 727 N N . ASN A 1 92 ? -21.273 -10.694 52.507 1.00 60.19 92 ASN A N 1
ATOM 728 C CA . ASN A 1 92 ? -20.248 -9.646 52.684 1.00 60.19 92 ASN A CA 1
ATOM 729 C C . ASN A 1 92 ? -20.273 -8.546 51.597 1.00 60.19 92 ASN A C 1
ATOM 731 O O . ASN A 1 92 ? -19.258 -7.908 51.304 1.00 60.19 92 ASN A O 1
ATOM 735 N N . GLU A 1 93 ? -21.435 -8.295 50.990 1.00 58.53 93 GLU A N 1
ATOM 736 C CA . GLU A 1 93 ? -21.565 -7.256 49.974 1.00 58.53 93 GLU A CA 1
ATOM 737 C C . GLU A 1 93 ? -21.539 -5.874 50.635 1.00 58.53 93 GLU A C 1
ATOM 739 O O . GLU A 1 93 ? -22.296 -5.592 51.569 1.00 58.53 93 GLU A O 1
ATOM 744 N N . LYS A 1 94 ? -20.679 -4.979 50.132 1.00 55.84 94 LYS A N 1
ATOM 745 C CA . LYS A 1 94 ? -20.644 -3.583 50.583 1.00 55.84 94 LYS A CA 1
ATOM 746 C C . LYS A 1 94 ? -22.013 -2.938 50.366 1.00 55.84 94 LYS A C 1
ATOM 748 O O . LYS A 1 94 ? -22.614 -3.073 49.301 1.00 55.84 94 LYS A O 1
ATOM 753 N N . GLN A 1 95 ? -22.482 -2.192 51.366 1.00 53.91 95 GLN A N 1
ATOM 754 C CA . GLN A 1 95 ? -23.678 -1.370 51.222 1.00 53.91 95 GLN A CA 1
ATOM 755 C C . GLN A 1 95 ? -23.469 -0.402 50.045 1.00 53.91 95 GLN A C 1
ATOM 757 O O . GLN A 1 95 ? -22.427 0.261 50.007 1.00 53.91 95 GLN A O 1
ATOM 762 N N . PRO A 1 96 ? -24.406 -0.314 49.080 1.00 54.47 96 PRO A N 1
ATOM 763 C CA . PRO A 1 96 ? -24.285 0.665 48.013 1.00 54.47 96 PRO A CA 1
ATOM 764 C C . PRO A 1 96 ? -24.204 2.052 48.650 1.00 54.47 96 PRO A C 1
ATOM 766 O O . PRO A 1 96 ? -25.063 2.424 49.455 1.00 54.47 96 PRO A O 1
ATOM 769 N N . GLN A 1 97 ? -23.146 2.795 48.326 1.00 50.75 97 GLN A N 1
ATOM 770 C CA . GLN A 1 97 ? -23.056 4.200 48.692 1.00 50.75 97 GLN A CA 1
ATOM 771 C C . GLN A 1 97 ? -24.164 4.922 47.932 1.00 50.75 97 GLN A C 1
ATOM 773 O O . GLN A 1 97 ? -24.082 5.125 46.723 1.00 50.75 97 GLN A O 1
ATOM 778 N N . TYR A 1 98 ? -25.240 5.261 48.636 1.00 51.91 98 TYR A N 1
ATOM 779 C CA . TYR A 1 98 ? -26.235 6.167 48.093 1.00 51.91 98 TYR A CA 1
ATOM 780 C C . TYR A 1 98 ? -25.568 7.533 47.956 1.00 51.91 98 TYR A C 1
ATOM 782 O O . TYR A 1 98 ? -25.159 8.123 48.956 1.00 51.91 98 TYR A O 1
ATOM 790 N N . ILE A 1 99 ? -25.462 8.040 46.729 1.00 52.03 99 ILE A N 1
ATOM 791 C CA . ILE A 1 99 ? -25.160 9.451 46.497 1.00 52.03 99 ILE A CA 1
ATOM 792 C C . ILE A 1 99 ? -26.406 10.216 46.955 1.00 52.03 99 ILE A C 1
ATOM 794 O O . ILE A 1 99 ? -27.356 10.385 46.199 1.00 52.03 99 ILE A O 1
ATOM 798 N N . GLN A 1 100 ? -26.457 10.571 48.240 1.00 53.66 100 GLN A N 1
ATOM 799 C CA . GLN A 1 100 ? -27.591 11.297 48.821 1.00 53.66 100 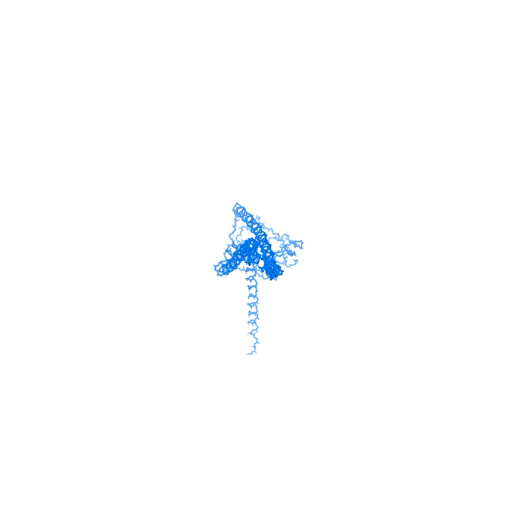GLN A CA 1
ATOM 800 C C . GLN A 1 100 ? -27.601 12.773 48.396 1.00 53.66 100 GLN A C 1
ATOM 802 O O . GLN A 1 100 ? -28.648 13.412 48.447 1.00 53.66 100 GLN A O 1
ATOM 807 N N . ASP A 1 101 ? -26.459 13.305 47.945 1.00 60.78 101 ASP A N 1
ATOM 808 C CA . ASP A 1 101 ? -26.336 14.687 47.490 1.00 60.78 101 ASP A CA 1
ATOM 809 C C . ASP A 1 101 ? -26.541 14.793 45.971 1.00 60.78 101 ASP A C 1
ATOM 811 O O . ASP A 1 101 ? -25.724 14.344 45.159 1.00 60.78 101 ASP A O 1
ATOM 815 N N . TYR A 1 102 ? -27.647 15.430 45.586 1.00 64.88 102 TYR A N 1
ATOM 816 C CA . TYR A 1 102 ? -28.006 15.702 44.196 1.00 64.88 102 TYR A CA 1
ATOM 817 C C . TYR A 1 102 ? -26.889 16.434 43.432 1.00 64.88 102 TYR A C 1
ATOM 819 O O . TYR A 1 102 ? -26.695 16.178 42.243 1.00 64.88 102 TYR A O 1
ATOM 827 N N . LYS A 1 103 ? -26.109 17.298 44.101 1.00 68.62 103 LYS A N 1
ATOM 828 C CA . LYS A 1 103 ? -24.996 18.028 43.468 1.00 68.62 103 LYS A CA 1
ATOM 829 C C . LYS A 1 103 ? -23.875 17.090 43.037 1.00 68.62 103 LYS A C 1
ATOM 831 O O . LYS A 1 103 ? -23.357 17.217 41.931 1.00 68.62 103 LYS A O 1
ATOM 836 N N . THR A 1 104 ? -23.533 16.127 43.885 1.00 64.50 104 THR A N 1
ATOM 837 C CA . THR A 1 104 ? -22.512 15.119 43.594 1.00 64.50 104 THR A CA 1
ATOM 838 C C . THR A 1 104 ? -22.961 14.208 42.451 1.00 64.50 104 THR A C 1
ATOM 840 O O . THR A 1 104 ? -22.186 13.940 41.537 1.00 64.50 104 THR A O 1
ATOM 843 N N . TYR A 1 105 ? -24.233 13.794 42.437 1.00 66.81 105 TYR A N 1
ATOM 844 C CA . TYR A 1 105 ? -24.795 13.007 41.333 1.00 66.81 105 TYR A CA 1
ATOM 845 C C . TYR A 1 105 ? -24.780 13.775 40.000 1.00 66.81 105 TYR A C 1
ATOM 847 O O . TYR A 1 105 ? -24.381 13.221 38.975 1.00 66.81 105 TYR A O 1
ATOM 855 N N . ALA A 1 106 ? -25.158 15.059 40.014 1.00 69.25 106 ALA A N 1
ATOM 856 C CA . ALA A 1 106 ? -25.129 15.915 38.829 1.00 69.25 106 ALA A CA 1
ATOM 857 C C . ALA A 1 106 ? -23.706 16.068 38.260 1.00 69.25 106 ALA A C 1
ATOM 859 O O . ALA A 1 106 ? -23.518 15.916 37.055 1.00 69.25 106 ALA A O 1
ATOM 860 N N . GLN A 1 107 ? -22.699 16.271 39.119 1.00 67.50 107 GLN A N 1
ATOM 861 C CA . GLN A 1 107 ? -21.291 16.347 38.707 1.00 67.50 107 GLN A CA 1
ATOM 862 C C . GLN A 1 107 ? -20.803 15.052 38.049 1.00 67.50 107 GLN A C 1
ATOM 864 O O . GLN A 1 107 ? -20.173 15.102 36.993 1.00 67.50 107 GLN A O 1
ATOM 869 N N . PHE A 1 108 ? -21.122 13.890 38.627 1.00 65.69 108 PHE A N 1
ATOM 870 C CA . PHE A 1 108 ? -20.770 12.604 38.019 1.00 65.69 108 PHE A CA 1
ATOM 871 C C . PHE A 1 108 ? -21.443 12.411 36.657 1.00 65.69 108 PHE A C 1
ATOM 873 O O . PHE A 1 108 ? -20.795 11.966 35.711 1.00 65.69 108 PHE A O 1
ATOM 880 N N . LYS A 1 109 ? -22.717 12.801 36.523 1.00 67.19 109 LYS A N 1
ATOM 881 C CA . LYS A 1 109 ? -23.436 12.732 35.244 1.00 67.19 109 LYS A CA 1
ATOM 882 C C . LYS A 1 109 ? -22.863 13.672 34.182 1.00 67.19 109 LYS A C 1
ATOM 884 O O . LYS A 1 109 ? -22.792 13.290 33.015 1.00 67.19 109 LYS A O 1
ATOM 889 N N . GLU A 1 110 ? -22.428 14.873 34.557 1.00 71.50 110 GLU A N 1
ATOM 890 C CA . GLU A 1 110 ? -21.742 15.791 33.637 1.00 71.50 110 GLU A CA 1
ATOM 891 C C . GLU A 1 110 ? -20.375 15.256 33.199 1.00 71.50 110 GLU A C 1
ATOM 893 O O . GLU A 1 110 ? -20.053 15.303 32.010 1.00 71.50 110 GLU A O 1
ATOM 898 N N . GLN A 1 111 ? -19.595 14.695 34.126 1.00 64.38 111 GLN A N 1
ATOM 899 C CA . GLN A 1 111 ? -18.310 14.064 33.816 1.00 64.38 111 GLN A CA 1
ATOM 900 C C . GLN A 1 111 ? -18.474 12.870 32.870 1.00 64.38 111 GLN A C 1
ATOM 902 O O . GLN A 1 111 ? -17.742 12.770 31.888 1.00 64.38 111 GLN A O 1
ATOM 907 N N . GLU A 1 112 ? -19.462 12.005 33.116 1.00 63.66 112 GLU A N 1
ATOM 908 C CA . GLU A 1 112 ? -19.797 10.874 32.243 1.00 63.66 112 GLU A CA 1
ATOM 909 C C . GLU A 1 112 ? -20.146 11.356 30.826 1.00 63.66 112 GLU A C 1
ATOM 911 O O . GLU A 1 112 ? -19.627 10.834 29.837 1.00 63.66 112 GLU A O 1
ATOM 916 N N . LYS A 1 113 ? -20.957 12.416 30.712 1.00 68.25 113 LYS A N 1
ATOM 917 C CA . LYS A 1 113 ? -21.322 13.014 29.421 1.00 68.25 113 LYS A CA 1
ATOM 918 C C . LYS A 1 113 ? -20.110 13.595 28.687 1.00 68.25 113 LYS A C 1
ATOM 920 O O . LYS A 1 113 ? -19.969 13.377 27.484 1.00 68.25 113 LYS A O 1
ATOM 925 N N . ALA A 1 114 ? -19.228 14.302 29.392 1.00 71.00 114 ALA A N 1
ATOM 926 C CA . ALA A 1 114 ? -18.003 14.854 28.815 1.00 71.00 114 ALA A CA 1
ATOM 927 C C . ALA A 1 114 ? -17.031 13.751 28.359 1.00 71.00 114 ALA A C 1
ATOM 929 O O . ALA A 1 114 ? -16.392 13.873 27.312 1.00 71.00 114 ALA A O 1
ATOM 930 N N . LEU A 1 115 ? -16.936 12.654 29.117 1.00 66.88 115 LEU A N 1
ATOM 931 C CA . LEU A 1 115 ? -16.126 11.495 28.753 1.00 66.88 115 LEU A CA 1
ATOM 932 C C . LEU A 1 115 ? -16.668 10.820 27.486 1.00 66.88 115 LEU A C 1
ATOM 934 O O . LEU A 1 115 ? -15.905 10.570 26.555 1.00 66.88 115 LEU A O 1
ATOM 938 N N . LEU A 1 116 ? -17.984 10.597 27.415 1.00 65.94 116 LEU A N 1
ATOM 939 C CA . LEU A 1 116 ? -18.647 10.029 26.238 1.00 65.94 116 LEU A CA 1
ATOM 940 C C . LEU A 1 116 ? -18.421 10.882 24.985 1.00 65.94 116 LEU A C 1
ATOM 942 O O . LEU A 1 116 ? -18.103 10.339 23.930 1.00 65.94 116 LEU A O 1
ATOM 946 N N . GLN A 1 117 ? -18.510 12.210 25.103 1.00 71.44 117 GLN A N 1
ATOM 947 C CA . GLN A 1 117 ? -18.205 13.120 23.994 1.00 71.44 117 GLN A CA 1
ATOM 948 C C . GLN A 1 117 ? -16.751 12.988 23.526 1.00 71.44 117 GLN A C 1
ATOM 950 O O . GLN A 1 117 ? -16.501 12.885 22.327 1.00 71.44 117 GLN A O 1
ATOM 955 N N . ARG A 1 118 ? -15.785 12.914 24.453 1.00 73.06 118 ARG A N 1
ATOM 956 C CA . ARG A 1 118 ? -14.370 12.703 24.099 1.00 73.06 118 ARG A CA 1
ATOM 957 C C . ARG A 1 118 ? -14.133 11.367 23.400 1.00 73.06 118 ARG A C 1
ATOM 959 O O . ARG A 1 118 ? -13.357 11.328 22.449 1.00 73.06 118 ARG A O 1
ATOM 966 N N . ILE A 1 119 ? -14.786 10.295 23.852 1.00 67.38 119 ILE A N 1
ATOM 967 C CA . ILE A 1 119 ? -14.695 8.975 23.213 1.00 67.38 119 ILE A CA 1
ATOM 968 C C . ILE A 1 119 ? -15.239 9.053 21.783 1.00 67.38 119 ILE A C 1
ATOM 970 O O . ILE A 1 119 ? -14.547 8.651 20.853 1.00 67.38 119 ILE A O 1
ATOM 974 N N . GLN A 1 120 ? -16.415 9.655 21.586 1.00 69.19 120 GLN A N 1
ATOM 975 C CA . GLN A 1 120 ? -17.008 9.832 20.255 1.00 69.19 120 GLN A CA 1
ATOM 976 C C . GLN A 1 120 ? -16.117 10.667 19.323 1.00 69.19 120 GLN A C 1
ATOM 978 O O . GLN A 1 120 ? -15.919 10.309 18.162 1.00 69.19 120 GLN A O 1
ATOM 983 N N . GLU A 1 121 ? -15.525 11.756 19.820 1.00 77.19 121 GLU A N 1
ATOM 984 C CA . GLU A 1 121 ? -14.569 12.553 19.045 1.00 77.19 121 GLU A CA 1
ATOM 985 C C . GLU A 1 121 ? -13.321 11.751 18.659 1.00 77.19 121 GLU A C 1
ATOM 987 O O . GLU A 1 121 ? -12.816 11.880 17.541 1.00 77.19 121 GLU A O 1
ATOM 992 N N . GLN A 1 122 ? -12.800 10.928 19.571 1.00 73.56 122 GLN A N 1
ATOM 993 C CA . GLN A 1 122 ? -11.650 10.069 19.299 1.00 73.56 122 GLN A CA 1
ATOM 994 C C . GLN A 1 122 ? -11.988 8.972 18.286 1.00 73.56 122 GLN A C 1
ATOM 996 O O . GLN A 1 122 ? -11.204 8.748 17.365 1.00 73.56 122 GLN A O 1
ATOM 1001 N N . GLU A 1 123 ? -13.157 8.341 18.388 1.00 69.06 123 GLU A N 1
ATOM 1002 C CA . GLU A 1 123 ? -13.648 7.374 17.400 1.00 69.06 123 GLU A CA 1
ATOM 1003 C C . GLU A 1 123 ? -13.810 8.014 16.018 1.00 69.06 123 GLU A C 1
ATOM 1005 O O . GLU A 1 123 ? -13.397 7.440 15.005 1.00 69.06 123 GLU A O 1
ATOM 1010 N N . HIS A 1 124 ? -14.329 9.242 15.956 1.00 75.94 124 HIS A N 1
ATOM 1011 C CA . HIS A 1 124 ? -14.430 9.986 14.705 1.00 75.94 124 HIS A CA 1
ATOM 1012 C C . HIS A 1 124 ? -13.047 10.298 14.108 1.00 75.94 124 HIS A C 1
ATOM 1014 O O . HIS A 1 124 ? -12.815 10.107 12.915 1.00 75.94 124 HIS A O 1
ATOM 1020 N N . LYS A 1 125 ? -12.079 10.718 14.933 1.00 82.38 125 LYS A N 1
ATOM 1021 C CA . LYS A 1 125 ? -10.692 10.942 14.482 1.00 82.38 125 LYS A CA 1
ATOM 1022 C C . LYS A 1 125 ? -10.040 9.651 13.985 1.00 82.38 125 LYS A C 1
ATOM 1024 O O . LYS A 1 125 ? -9.387 9.659 12.944 1.00 82.38 125 LYS A O 1
ATOM 1029 N N . LEU A 1 126 ? -10.243 8.533 14.683 1.00 77.12 126 LEU A N 1
ATOM 1030 C CA . LEU A 1 126 ? -9.718 7.225 14.283 1.00 77.12 126 LEU A CA 1
ATOM 1031 C C . LEU A 1 126 ? -10.330 6.737 12.968 1.00 77.12 126 LEU A C 1
ATOM 1033 O O . LEU A 1 126 ? -9.611 6.238 12.104 1.00 77.12 126 LEU A O 1
ATOM 1037 N N . THR A 1 127 ? -11.639 6.902 12.787 1.00 76.44 127 THR A N 1
ATOM 1038 C CA . THR A 1 127 ? -12.320 6.527 11.539 1.00 76.44 127 THR A CA 1
ATOM 1039 C C . THR A 1 127 ? -11.879 7.400 10.366 1.00 76.44 127 THR A C 1
ATOM 1041 O O . THR A 1 127 ? -11.620 6.865 9.285 1.00 76.44 127 THR A O 1
ATOM 1044 N N . GLN A 1 128 ? -11.694 8.709 10.573 1.00 83.94 128 GLN A N 1
ATOM 1045 C CA . GLN A 1 128 ? -11.095 9.602 9.576 1.00 83.94 128 GLN A CA 1
ATOM 1046 C C . GLN A 1 128 ? -9.668 9.180 9.208 1.00 83.94 128 GLN A C 1
ATOM 1048 O O . GLN A 1 128 ? -9.373 9.008 8.025 1.00 83.94 128 GLN A O 1
ATOM 1053 N N . MET A 1 129 ? -8.806 8.925 10.198 1.00 80.56 129 MET A N 1
ATOM 1054 C CA . MET A 1 129 ? -7.444 8.434 9.955 1.00 80.56 129 MET A CA 1
ATOM 1055 C C . MET A 1 129 ? -7.438 7.096 9.204 1.00 80.56 129 MET A C 1
ATOM 1057 O O . MET A 1 129 ? -6.648 6.909 8.282 1.00 80.56 129 MET A O 1
ATOM 1061 N N . ALA A 1 130 ? -8.338 6.168 9.539 1.00 78.62 130 ALA A N 1
ATOM 1062 C CA . ALA A 1 130 ? -8.457 4.891 8.837 1.00 78.62 130 ALA A CA 1
ATOM 1063 C C . ALA A 1 130 ? -8.873 5.071 7.364 1.00 78.62 130 ALA A C 1
ATOM 1065 O O . ALA A 1 130 ? -8.377 4.365 6.482 1.00 78.62 130 ALA A O 1
ATOM 1066 N N . LEU A 1 131 ? -9.759 6.030 7.080 1.00 85.12 131 LEU A N 1
ATOM 1067 C CA . LEU A 1 131 ? -10.146 6.415 5.721 1.00 85.12 131 LEU A CA 1
ATOM 1068 C C . LEU A 1 131 ? -8.975 7.026 4.942 1.00 85.12 131 LEU A C 1
ATOM 1070 O O . LEU A 1 131 ? -8.750 6.649 3.791 1.00 85.12 131 LEU A O 1
ATOM 1074 N N . GLU A 1 132 ? -8.215 7.932 5.558 1.00 84.81 132 GLU A N 1
ATOM 1075 C CA . GLU A 1 132 ? -7.020 8.527 4.950 1.00 84.81 132 GLU A CA 1
ATOM 1076 C C . GLU A 1 132 ? -5.945 7.483 4.647 1.00 84.81 132 GLU A C 1
ATOM 1078 O O . GLU A 1 132 ? -5.377 7.485 3.554 1.00 84.81 132 GLU A O 1
ATOM 1083 N N . LEU A 1 133 ? -5.698 6.549 5.568 1.00 82.88 133 LEU A N 1
ATOM 1084 C CA . LEU A 1 133 ? -4.751 5.457 5.352 1.00 82.88 133 LEU A CA 1
ATOM 1085 C C . LEU A 1 133 ? -5.163 4.574 4.171 1.00 82.88 133 LEU A C 1
ATOM 1087 O O . LEU A 1 133 ? -4.326 4.281 3.320 1.00 82.88 133 LEU A O 1
ATOM 1091 N N . LYS A 1 134 ? -6.451 4.223 4.053 1.00 83.06 134 LYS A N 1
ATOM 1092 C CA . LYS A 1 134 ? -6.964 3.470 2.894 1.00 83.06 134 LYS A CA 1
ATOM 1093 C C . LYS A 1 134 ? -6.796 4.228 1.576 1.00 83.06 134 LYS A C 1
ATOM 1095 O O . LYS A 1 134 ? -6.523 3.605 0.552 1.00 83.06 134 LYS A O 1
ATOM 1100 N N . LYS A 1 135 ? -6.973 5.555 1.573 1.00 87.38 135 LYS A N 1
ATOM 1101 C CA . LYS A 1 135 ? -6.727 6.384 0.380 1.00 87.38 135 LYS A CA 1
ATOM 1102 C C . LYS A 1 135 ? -5.249 6.361 -0.007 1.00 87.38 135 LYS A C 1
ATOM 1104 O O . LYS A 1 135 ? -4.939 6.031 -1.146 1.00 87.38 135 LYS A O 1
ATOM 1109 N N . LYS A 1 136 ? -4.350 6.608 0.951 1.00 85.12 136 LYS A N 1
ATOM 1110 C CA . LYS A 1 136 ? -2.897 6.562 0.720 1.00 85.12 136 LYS A CA 1
ATOM 1111 C C . LYS A 1 136 ? -2.427 5.187 0.247 1.00 85.12 136 LYS A C 1
ATOM 1113 O O . LYS A 1 136 ? -1.569 5.103 -0.622 1.00 85.12 136 LYS A O 1
ATOM 1118 N N . GLU A 1 137 ? -2.998 4.107 0.774 1.00 83.00 137 GLU A N 1
ATOM 1119 C CA . GLU A 1 137 ? -2.688 2.749 0.321 1.00 83.00 137 GLU A CA 1
ATOM 1120 C C . GLU A 1 137 ? -3.056 2.541 -1.155 1.00 83.00 137 GLU A C 1
ATOM 1122 O O . GLU A 1 137 ? -2.246 2.012 -1.916 1.00 83.00 137 GLU A O 1
ATOM 1127 N N . LYS A 1 138 ? -4.233 3.016 -1.585 1.00 86.56 138 LYS A N 1
ATOM 1128 C CA . LYS A 1 138 ? -4.619 2.993 -3.004 1.00 86.56 138 LYS A CA 1
ATOM 1129 C C . LYS A 1 138 ? -3.683 3.835 -3.868 1.00 86.56 138 LYS A C 1
ATOM 1131 O O . LYS A 1 138 ? -3.202 3.339 -4.878 1.00 86.56 138 LYS A O 1
ATOM 1136 N N . GLU A 1 139 ? -3.357 5.055 -3.442 1.00 87.94 139 GLU A N 1
ATOM 1137 C CA . GLU A 1 139 ? -2.419 5.927 -4.167 1.00 87.94 139 GLU A CA 1
ATOM 1138 C C . GLU A 1 139 ? -1.043 5.271 -4.357 1.00 87.94 139 GLU A C 1
ATOM 1140 O O . GLU A 1 139 ? -0.452 5.363 -5.431 1.00 87.94 139 GLU A O 1
ATOM 1145 N N . ILE A 1 140 ? -0.531 4.579 -3.334 1.00 86.44 140 ILE A N 1
ATOM 1146 C CA . ILE A 1 140 ? 0.731 3.831 -3.416 1.00 86.44 140 ILE A CA 1
ATOM 1147 C C . ILE A 1 140 ? 0.612 2.674 -4.416 1.00 86.44 140 ILE A C 1
ATOM 1149 O O . ILE A 1 140 ? 1.518 2.471 -5.225 1.00 86.44 140 ILE A O 1
ATOM 1153 N N . GLN A 1 141 ? -0.495 1.925 -4.392 1.00 85.31 141 GLN A N 1
ATOM 1154 C CA . GLN A 1 141 ? -0.730 0.829 -5.338 1.00 85.31 141 GLN A CA 1
ATOM 1155 C C . GLN A 1 141 ? -0.839 1.322 -6.784 1.00 85.31 141 GLN A C 1
ATOM 1157 O O . GLN A 1 141 ? -0.296 0.686 -7.689 1.00 85.31 141 GLN A O 1
ATOM 1162 N N . ASP A 1 142 ? -1.512 2.446 -7.010 1.00 89.00 142 ASP A N 1
ATOM 1163 C CA . ASP A 1 142 ? -1.677 3.018 -8.344 1.00 89.00 142 ASP A CA 1
ATOM 1164 C C . ASP A 1 142 ? -0.349 3.570 -8.876 1.00 89.00 142 ASP A C 1
ATOM 1166 O O . ASP A 1 142 ? 0.034 3.240 -9.999 1.00 89.00 142 ASP A O 1
ATOM 1170 N N . LYS A 1 143 ? 0.437 4.266 -8.040 1.00 89.81 143 LYS A N 1
ATOM 1171 C CA . LYS A 1 143 ? 1.812 4.671 -8.388 1.00 89.81 143 LYS A CA 1
ATOM 1172 C C . LYS A 1 143 ? 2.703 3.476 -8.718 1.00 89.81 143 LYS A C 1
ATOM 1174 O O . LYS A 1 143 ? 3.464 3.524 -9.680 1.00 89.81 143 LYS A O 1
ATOM 1179 N N . ALA A 1 144 ? 2.602 2.381 -7.964 1.00 87.38 144 ALA A N 1
ATOM 1180 C CA . ALA A 1 144 ? 3.372 1.171 -8.247 1.00 87.38 144 ALA A CA 1
ATOM 1181 C C . ALA A 1 144 ? 3.009 0.553 -9.611 1.00 87.38 144 ALA A C 1
ATOM 1183 O O . ALA A 1 144 ? 3.892 0.068 -10.322 1.00 87.38 144 ALA A O 1
ATOM 1184 N N . LYS A 1 145 ? 1.726 0.582 -10.001 1.00 89.38 145 LYS A N 1
ATOM 1185 C CA . LYS A 1 145 ? 1.280 0.139 -11.333 1.00 89.38 145 LYS A CA 1
ATOM 1186 C C . LYS A 1 145 ? 1.792 1.061 -12.437 1.00 89.38 145 LYS A C 1
ATOM 1188 O O . LYS A 1 145 ? 2.264 0.557 -13.450 1.00 89.38 145 LYS A O 1
ATOM 1193 N N . GLU A 1 146 ? 1.727 2.373 -12.228 1.00 92.31 146 GLU A N 1
ATOM 1194 C CA . GLU A 1 146 ? 2.199 3.375 -13.188 1.00 92.31 146 GLU A CA 1
ATOM 1195 C C . GLU A 1 146 ? 3.713 3.268 -13.432 1.00 92.31 146 GLU A C 1
ATOM 1197 O O . GLU A 1 146 ? 4.171 3.271 -14.575 1.00 92.31 146 GLU A O 1
ATOM 1202 N N . LEU A 1 147 ? 4.507 3.104 -12.369 1.00 90.38 147 LEU A N 1
ATOM 1203 C CA . LEU A 1 147 ? 5.951 2.884 -12.495 1.00 90.38 147 LEU A CA 1
ATOM 1204 C C . LEU A 1 147 ? 6.252 1.589 -13.256 1.00 90.38 147 LEU A C 1
ATOM 1206 O O . LEU A 1 147 ? 7.108 1.577 -14.135 1.00 90.38 147 LEU A O 1
ATOM 1210 N N . LYS A 1 148 ? 5.498 0.517 -12.987 1.00 91.06 148 LYS A N 1
ATOM 1211 C CA . LYS A 1 148 ? 5.649 -0.756 -13.702 1.00 91.06 148 LYS A CA 1
ATOM 1212 C C . LYS A 1 148 ? 5.287 -0.643 -15.187 1.00 91.06 148 LYS A C 1
ATOM 1214 O O . LYS A 1 148 ? 5.941 -1.266 -16.018 1.00 91.06 148 LYS A O 1
ATOM 12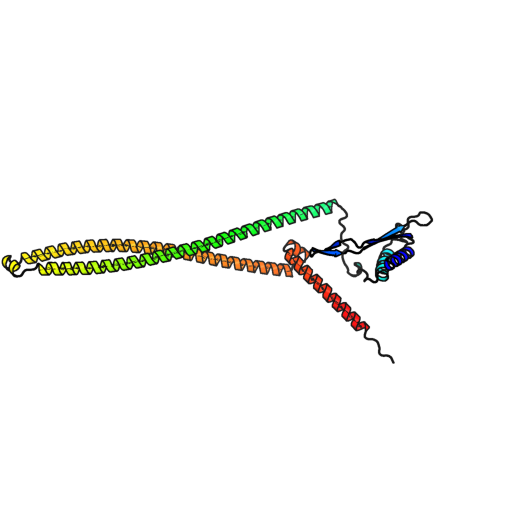19 N N . SER A 1 149 ? 4.260 0.129 -15.550 1.00 92.25 149 SER A N 1
ATOM 1220 C CA . SER A 1 149 ? 3.929 0.344 -16.964 1.00 92.25 149 SER A CA 1
ATOM 1221 C C . SER A 1 149 ? 5.000 1.170 -17.676 1.00 92.25 149 SER A C 1
ATOM 1223 O O . SER A 1 149 ? 5.383 0.809 -18.785 1.00 92.25 149 SER A O 1
ATOM 1225 N N . LYS A 1 150 ? 5.531 2.214 -17.024 1.00 92.06 150 LYS A N 1
ATOM 1226 C CA . LYS A 1 150 ? 6.651 3.020 -17.543 1.00 92.06 150 LYS A CA 1
ATOM 1227 C C . LYS A 1 150 ? 7.915 2.185 -17.744 1.00 92.06 150 LYS A C 1
ATOM 1229 O O . LYS A 1 150 ? 8.563 2.298 -18.777 1.00 92.06 150 LYS A O 1
ATOM 1234 N N . GLU A 1 151 ? 8.237 1.313 -16.794 1.00 89.94 151 GLU A N 1
ATOM 1235 C CA . GLU A 1 151 ? 9.362 0.380 -16.899 1.00 89.94 151 GLU A CA 1
ATOM 1236 C C . GLU A 1 151 ? 9.217 -0.553 -18.110 1.00 89.94 151 GLU A C 1
ATOM 1238 O O . GLU A 1 151 ? 10.157 -0.691 -18.890 1.00 89.94 151 GLU A O 1
ATOM 1243 N N . ASN A 1 152 ? 8.031 -1.135 -18.318 1.00 91.81 152 ASN A N 1
ATOM 1244 C CA . ASN A 1 152 ? 7.759 -1.985 -19.480 1.00 91.81 152 ASN A CA 1
ATOM 1245 C C . ASN A 1 152 ? 7.857 -1.210 -20.807 1.00 91.81 152 ASN A C 1
ATOM 1247 O O . ASN A 1 152 ? 8.373 -1.736 -21.792 1.00 91.81 152 ASN A O 1
ATOM 1251 N N . GLU A 1 153 ? 7.368 0.033 -20.849 1.00 93.56 153 GLU A N 1
ATOM 1252 C CA . GLU A 1 153 ? 7.456 0.888 -22.037 1.00 93.56 153 GLU A CA 1
ATOM 1253 C C . GLU A 1 153 ? 8.914 1.235 -22.371 1.00 93.56 153 GLU A C 1
ATOM 1255 O O . GLU A 1 153 ? 9.332 1.137 -23.526 1.00 93.56 153 GLU A O 1
ATOM 1260 N N . LEU A 1 154 ? 9.711 1.595 -21.360 1.00 90.81 154 LEU A N 1
ATOM 1261 C CA . LEU A 1 154 ? 11.140 1.860 -21.521 1.00 90.81 154 LEU A CA 1
ATOM 1262 C C . LEU A 1 154 ? 11.893 0.608 -21.974 1.00 90.81 154 LEU A C 1
ATOM 1264 O O . LEU A 1 154 ? 12.721 0.698 -22.876 1.00 90.81 154 LEU A O 1
ATOM 1268 N N . GLN A 1 155 ? 11.566 -0.559 -21.420 1.00 92.44 155 GLN A N 1
ATOM 1269 C CA . GLN A 1 155 ? 12.142 -1.834 -21.840 1.00 92.44 155 GLN A CA 1
ATOM 1270 C C . GLN A 1 155 ? 11.859 -2.121 -23.325 1.00 92.44 155 GLN A C 1
ATOM 1272 O O . GLN A 1 155 ? 12.778 -2.446 -24.076 1.00 92.44 155 GLN A O 1
ATOM 1277 N N . ALA A 1 156 ? 10.618 -1.919 -23.777 1.00 94.25 156 ALA A N 1
ATOM 1278 C CA . ALA A 1 156 ? 10.256 -2.081 -25.184 1.00 94.25 156 ALA A CA 1
ATOM 1279 C C . ALA A 1 156 ? 11.006 -1.092 -26.099 1.00 94.25 156 ALA A C 1
ATOM 1281 O O . ALA A 1 156 ? 11.493 -1.481 -27.162 1.00 94.25 156 ALA A O 1
ATOM 1282 N N . LYS A 1 157 ? 11.159 0.173 -25.676 1.00 93.25 157 LYS A N 1
ATOM 1283 C CA . LYS A 1 157 ? 11.954 1.179 -26.406 1.00 93.25 157 LYS A CA 1
ATOM 1284 C C . LYS A 1 157 ? 13.428 0.787 -26.490 1.00 93.25 157 LYS A C 1
ATOM 1286 O O . LYS A 1 157 ? 14.016 0.886 -27.562 1.00 93.25 157 LYS A O 1
ATOM 1291 N N . ILE A 1 158 ? 14.017 0.301 -25.397 1.00 91.81 158 ILE A N 1
ATOM 1292 C CA . ILE A 1 158 ? 15.400 -0.194 -25.369 1.00 91.81 158 ILE A CA 1
ATOM 1293 C C . ILE A 1 158 ? 15.576 -1.331 -26.381 1.00 91.81 158 ILE A C 1
ATOM 1295 O O . ILE A 1 158 ? 16.512 -1.297 -27.177 1.00 91.81 158 ILE A O 1
ATOM 1299 N N . GLU A 1 159 ? 14.668 -2.308 -26.402 1.00 93.06 159 GLU A N 1
ATOM 1300 C CA . GLU A 1 159 ? 14.709 -3.422 -27.359 1.00 93.06 159 GLU A CA 1
ATOM 1301 C C . GLU A 1 159 ? 14.557 -2.949 -28.810 1.00 93.06 159 GLU A C 1
ATOM 1303 O O . GLU A 1 159 ? 15.254 -3.431 -29.707 1.00 93.06 159 GLU A O 1
ATOM 1308 N N . GLN A 1 160 ? 13.674 -1.979 -29.057 1.00 93.12 160 GLN A N 1
ATOM 1309 C CA . GLN A 1 160 ? 13.493 -1.385 -30.379 1.00 93.12 160 GLN A CA 1
ATOM 1310 C C . GLN A 1 160 ? 14.752 -0.640 -30.847 1.00 93.12 160 GLN A C 1
ATOM 1312 O O . GLN A 1 160 ? 15.191 -0.850 -31.978 1.00 93.12 160 GLN A O 1
ATOM 1317 N N . HIS A 1 161 ? 15.368 0.177 -29.987 1.00 90.81 161 HIS A N 1
ATOM 1318 C CA . HIS A 1 161 ? 16.611 0.887 -30.304 1.00 90.81 161 HIS A CA 1
ATOM 1319 C C . HIS A 1 161 ? 17.790 -0.073 -30.505 1.00 90.81 161 HIS A C 1
ATOM 1321 O O . HIS A 1 161 ? 18.587 0.127 -31.417 1.00 90.81 161 HIS A O 1
ATOM 1327 N N . GLN A 1 162 ? 17.879 -1.159 -29.733 1.00 92.00 162 GLN A N 1
ATOM 1328 C CA . GLN A 1 162 ? 18.890 -2.199 -29.954 1.00 92.00 162 GLN A CA 1
ATOM 1329 C C . GLN A 1 162 ? 18.753 -2.843 -31.336 1.00 92.00 162 GLN A C 1
ATOM 1331 O O . GLN A 1 162 ? 19.744 -2.975 -32.053 1.00 92.00 162 GLN A O 1
ATOM 1336 N N . LYS A 1 163 ? 17.526 -3.192 -31.745 1.00 93.38 163 LYS A N 1
ATOM 1337 C CA . LYS A 1 163 ? 17.258 -3.699 -33.100 1.00 93.38 163 LYS A CA 1
ATOM 1338 C C . LYS A 1 163 ? 17.596 -2.662 -34.169 1.00 93.38 163 LYS A C 1
ATOM 1340 O O . LYS A 1 163 ? 18.127 -3.018 -35.217 1.00 93.38 163 LYS A O 1
ATOM 1345 N N . HIS A 1 164 ? 17.304 -1.387 -33.917 1.00 91.19 164 HIS A N 1
ATOM 1346 C CA . HIS A 1 164 ? 17.647 -0.307 -34.837 1.00 91.19 164 HIS A CA 1
ATOM 1347 C C . HIS A 1 164 ? 19.164 -0.186 -35.034 1.00 91.19 164 HIS A C 1
ATOM 1349 O O . HIS A 1 164 ? 19.614 -0.172 -36.175 1.00 91.19 164 HIS A O 1
ATOM 1355 N N . ILE A 1 165 ? 19.948 -0.207 -33.952 1.00 90.75 165 ILE A N 1
ATOM 1356 C CA . ILE A 1 165 ? 21.418 -0.184 -34.007 1.00 90.75 165 ILE A CA 1
ATOM 1357 C C . ILE A 1 165 ? 21.958 -1.390 -34.785 1.00 90.75 165 ILE A C 1
ATOM 1359 O O . ILE A 1 165 ? 22.788 -1.215 -35.669 1.00 90.75 165 ILE A O 1
ATOM 1363 N N . GLN A 1 166 ? 21.442 -2.597 -34.533 1.00 91.56 166 GLN A N 1
ATOM 1364 C CA . GLN A 1 166 ? 21.845 -3.796 -35.285 1.00 91.56 166 GLN A CA 1
ATOM 1365 C C . GLN A 1 166 ? 21.555 -3.666 -36.787 1.00 91.56 166 GLN A C 1
ATOM 1367 O O . GLN A 1 166 ? 22.384 -4.023 -37.622 1.00 91.56 166 GLN A O 1
ATOM 1372 N N . ASN A 1 167 ? 20.385 -3.131 -37.145 1.00 92.75 167 ASN A N 1
ATOM 1373 C CA . ASN A 1 167 ? 20.021 -2.898 -38.541 1.00 92.75 167 ASN A CA 1
ATOM 1374 C C . ASN A 1 167 ? 20.895 -1.819 -39.196 1.00 92.75 167 ASN A C 1
ATOM 1376 O O . ASN A 1 167 ? 21.252 -1.966 -40.365 1.00 92.75 167 ASN A O 1
ATOM 1380 N N . LEU A 1 168 ? 21.248 -0.760 -38.459 1.00 89.62 168 LEU A N 1
ATOM 1381 C CA . LEU A 1 168 ? 22.180 0.272 -38.916 1.00 89.62 168 LEU A CA 1
ATOM 1382 C C . LEU A 1 168 ? 23.566 -0.319 -39.183 1.00 89.62 168 LEU A C 1
ATOM 1384 O O . LEU A 1 168 ? 24.101 -0.124 -40.270 1.00 89.62 168 LEU A O 1
ATOM 1388 N N . GLU A 1 169 ? 24.113 -1.097 -38.246 1.00 88.81 169 GLU A N 1
ATOM 1389 C CA . GLU A 1 169 ? 25.414 -1.763 -38.394 1.00 88.81 169 GLU A CA 1
ATOM 1390 C C . GLU A 1 169 ? 25.433 -2.690 -39.618 1.00 88.81 169 GLU A C 1
ATOM 1392 O O . GLU A 1 169 ? 26.325 -2.591 -40.462 1.00 88.81 169 GLU A O 1
ATOM 1397 N N . LEU A 1 170 ? 24.395 -3.514 -39.788 1.00 92.62 170 LEU A N 1
ATOM 1398 C CA . LEU A 1 170 ? 24.248 -4.379 -40.959 1.00 92.62 170 LEU A CA 1
ATOM 1399 C C . LEU A 1 170 ? 24.145 -3.573 -42.267 1.00 92.62 170 LEU A C 1
ATOM 1401 O O . LEU A 1 170 ? 24.690 -3.972 -43.298 1.00 92.62 170 LEU A O 1
ATOM 1405 N N . GLY A 1 171 ? 23.431 -2.444 -42.243 1.00 91.69 171 GLY A N 1
ATOM 1406 C CA . GLY A 1 171 ? 23.321 -1.522 -43.372 1.00 91.69 171 GLY A CA 1
ATOM 1407 C C . GLY A 1 171 ? 24.667 -0.897 -43.738 1.00 91.69 171 GLY A C 1
ATOM 1408 O O . GLY A 1 171 ? 25.035 -0.881 -44.913 1.00 91.69 171 GLY A O 1
ATOM 1409 N N . HIS A 1 172 ? 25.435 -0.457 -42.740 1.00 91.44 172 HIS A N 1
ATOM 1410 C CA . HIS A 1 172 ? 26.782 0.081 -42.923 1.00 91.44 172 HIS A CA 1
ATOM 1411 C C . HIS A 1 172 ? 27.739 -0.963 -43.509 1.00 91.44 172 HIS A C 1
ATOM 1413 O O . HIS A 1 172 ? 28.479 -0.652 -44.440 1.00 91.44 172 HIS A O 1
ATOM 1419 N N . GLU A 1 173 ? 27.684 -2.216 -43.048 1.00 90.69 173 GLU A N 1
ATOM 1420 C CA . GLU A 1 173 ? 28.483 -3.307 -43.620 1.00 90.69 173 GLU A CA 1
ATOM 1421 C C . GLU A 1 173 ? 28.149 -3.579 -45.092 1.00 90.69 173 GLU A C 1
ATOM 1423 O O . GLU A 1 173 ? 29.049 -3.823 -45.901 1.00 90.69 173 GLU A O 1
ATOM 1428 N N . ARG A 1 174 ? 26.860 -3.554 -45.455 1.00 93.50 174 ARG A N 1
ATOM 1429 C CA . ARG A 1 174 ? 26.416 -3.740 -46.846 1.00 93.50 174 ARG A CA 1
ATOM 1430 C C . ARG A 1 174 ? 26.889 -2.598 -47.736 1.00 93.50 174 ARG A C 1
ATOM 1432 O O . ARG A 1 174 ? 27.517 -2.865 -48.756 1.00 93.50 174 ARG A O 1
ATOM 1439 N N . ALA A 1 175 ? 26.669 -1.356 -47.312 1.00 91.69 175 ALA A N 1
ATOM 1440 C CA . ALA A 1 175 ? 27.102 -0.174 -48.051 1.00 91.69 175 ALA A CA 1
ATOM 1441 C C . ALA A 1 175 ? 28.630 -0.132 -48.222 1.00 91.69 175 ALA A C 1
ATOM 1443 O O . ALA A 1 175 ? 29.121 0.197 -49.298 1.00 91.69 175 ALA A O 1
ATOM 1444 N N . LEU A 1 176 ? 29.397 -0.547 -47.205 1.00 92.50 176 LEU A N 1
ATOM 1445 C CA . LEU A 1 176 ? 30.851 -0.665 -47.316 1.00 92.50 176 LEU A CA 1
ATOM 1446 C C . LEU A 1 176 ? 31.257 -1.718 -48.362 1.00 92.50 176 LEU A C 1
ATOM 1448 O O . LEU A 1 176 ? 32.149 -1.460 -49.167 1.00 92.50 176 LEU A O 1
ATOM 1452 N N . LYS A 1 177 ? 30.599 -2.888 -48.386 1.00 93.69 177 LYS A N 1
ATOM 1453 C CA . LYS A 1 177 ? 30.852 -3.934 -49.396 1.00 93.69 177 LYS A CA 1
ATOM 1454 C C . LYS A 1 177 ? 30.525 -3.454 -50.810 1.00 93.69 177 LYS A C 1
ATOM 1456 O O . LYS A 1 177 ? 31.311 -3.698 -51.723 1.00 93.69 177 LYS A O 1
ATOM 1461 N N . GLU A 1 178 ? 29.395 -2.777 -50.989 1.00 93.50 178 GLU A N 1
ATOM 1462 C CA . GLU A 1 178 ? 28.989 -2.191 -52.272 1.00 93.50 178 GLU A CA 1
ATOM 1463 C C . GLU A 1 178 ? 30.000 -1.140 -52.742 1.00 93.50 178 GLU A C 1
ATOM 1465 O O . GLU A 1 178 ? 30.471 -1.213 -53.877 1.00 93.50 178 GLU A O 1
ATOM 1470 N N . LEU A 1 179 ? 30.431 -0.248 -51.844 1.00 92.56 179 LEU A N 1
ATOM 1471 C CA . LEU A 1 179 ? 31.476 0.737 -52.116 1.00 92.56 179 LEU A CA 1
ATOM 1472 C C . LEU A 1 179 ? 32.770 0.058 -52.586 1.00 92.56 179 LEU A C 1
ATOM 1474 O O . LEU A 1 179 ? 33.340 0.446 -53.604 1.00 92.56 179 LEU A O 1
ATOM 1478 N N . THR A 1 180 ? 33.232 -0.984 -51.887 1.00 92.12 180 THR A N 1
ATOM 1479 C CA . THR A 1 180 ? 34.426 -1.738 -52.301 1.00 92.12 180 THR A CA 1
ATOM 1480 C C . THR A 1 180 ? 34.260 -2.327 -53.705 1.00 92.12 180 THR A C 1
ATOM 1482 O O . THR A 1 180 ? 35.137 -2.140 -54.549 1.00 92.12 180 THR A O 1
ATOM 1485 N N . GLN A 1 181 ? 33.122 -2.965 -53.994 1.00 93.88 181 GLN A N 1
ATOM 1486 C CA . GLN A 1 181 ? 32.845 -3.552 -55.310 1.00 93.88 181 GLN A CA 1
ATOM 1487 C C . GLN A 1 181 ? 32.780 -2.503 -56.430 1.00 93.88 181 GLN A C 1
ATOM 1489 O O . GLN A 1 181 ? 33.239 -2.758 -57.545 1.00 93.88 181 GLN A O 1
ATOM 1494 N N . GLU A 1 182 ? 32.214 -1.322 -56.173 1.00 92.38 182 GLU A N 1
ATOM 1495 C CA . GLU A 1 182 ? 32.176 -0.236 -57.155 1.00 92.38 182 GLU A CA 1
ATOM 1496 C C . GLU A 1 182 ? 33.576 0.248 -57.532 1.00 92.38 182 GLU A C 1
ATOM 1498 O O . GLU A 1 182 ? 33.865 0.451 -58.714 1.00 92.38 182 GLU A O 1
ATOM 1503 N N . PHE A 1 183 ? 34.460 0.414 -56.549 1.00 90.94 183 PHE A N 1
ATOM 1504 C CA . PHE A 1 183 ? 35.832 0.844 -56.805 1.00 90.94 183 PHE A CA 1
ATOM 1505 C C . PHE A 1 183 ? 36.668 -0.245 -57.483 1.00 90.94 183 PHE A C 1
ATOM 1507 O O . PHE A 1 183 ? 37.463 0.072 -58.369 1.00 90.94 183 PHE A O 1
ATOM 1514 N N . GLU A 1 184 ? 36.443 -1.521 -57.162 1.00 91.38 184 GLU A N 1
ATOM 1515 C CA . GLU A 1 184 ? 37.054 -2.643 -57.885 1.00 91.38 184 GLU A CA 1
ATOM 1516 C C . GLU A 1 184 ? 36.663 -2.646 -59.369 1.00 91.38 184 GLU A C 1
ATOM 1518 O O . GLU A 1 184 ? 37.534 -2.776 -60.230 1.00 91.38 184 GLU A O 1
ATOM 1523 N N . LYS A 1 185 ? 35.385 -2.398 -59.691 1.00 92.88 185 LYS A N 1
ATOM 1524 C CA . LYS A 1 185 ? 34.902 -2.275 -61.082 1.00 92.88 185 LYS A CA 1
ATOM 1525 C C . LYS A 1 185 ? 35.513 -1.087 -61.836 1.00 92.88 185 LYS A C 1
ATOM 1527 O O . LYS A 1 185 ? 35.565 -1.110 -63.064 1.00 92.88 185 LYS A O 1
ATOM 1532 N N . ARG A 1 186 ? 35.962 -0.042 -61.131 1.00 90.62 186 ARG A N 1
ATOM 1533 C CA . ARG A 1 186 ? 36.614 1.139 -61.731 1.00 90.62 186 ARG A CA 1
ATOM 1534 C C . ARG A 1 186 ? 38.082 0.900 -62.090 1.00 90.62 186 ARG A C 1
ATOM 1536 O O . ARG A 1 186 ? 38.634 1.667 -62.880 1.00 90.62 186 ARG A O 1
ATOM 1543 N N . LEU A 1 187 ? 38.724 -0.135 -61.544 1.00 89.81 187 LEU A N 1
ATOM 1544 C CA . LEU A 1 187 ? 40.095 -0.489 -61.910 1.00 89.81 187 LEU A CA 1
ATOM 1545 C C . LEU A 1 187 ? 40.148 -0.951 -63.372 1.00 89.81 187 LEU A C 1
ATOM 1547 O O . LEU A 1 187 ? 39.314 -1.724 -63.833 1.00 89.81 187 LEU A O 1
ATOM 1551 N N . SER A 1 188 ? 41.150 -0.493 -64.123 1.00 90.81 188 SER A N 1
ATOM 1552 C CA . SER A 1 188 ? 41.277 -0.832 -65.545 1.00 90.81 188 SER A CA 1
ATOM 1553 C C . SER A 1 188 ? 42.719 -1.136 -65.906 1.00 90.81 188 SER A C 1
ATOM 1555 O O . SER A 1 188 ? 43.577 -0.265 -65.819 1.00 90.81 188 SER A O 1
ATOM 1557 N N . LEU A 1 189 ? 42.989 -2.360 -66.364 1.00 85.75 189 LEU A N 1
ATOM 1558 C CA . LEU A 1 189 ? 44.328 -2.771 -66.798 1.00 85.75 189 LEU A CA 1
ATOM 1559 C C . LEU A 1 189 ? 44.826 -1.917 -67.974 1.00 85.75 189 LEU A C 1
ATOM 1561 O O . LEU A 1 189 ? 45.939 -1.402 -67.932 1.00 85.75 189 LEU A O 1
ATOM 1565 N N . TRP A 1 190 ? 43.972 -1.687 -68.974 1.00 84.25 190 TRP A N 1
ATOM 1566 C CA . TRP A 1 190 ? 44.318 -0.924 -70.177 1.00 84.25 190 TRP A CA 1
ATOM 1567 C C . TRP A 1 190 ? 44.620 0.552 -69.886 1.00 84.25 190 TRP A C 1
ATOM 1569 O O . TRP A 1 190 ? 45.665 1.063 -70.285 1.00 84.25 190 TRP A O 1
ATOM 1579 N N . LYS A 1 191 ? 43.750 1.240 -69.132 1.00 86.19 191 LYS A N 1
ATOM 1580 C CA . LYS A 1 191 ? 43.989 2.644 -68.746 1.00 86.19 191 LYS A CA 1
ATOM 1581 C C . LYS A 1 191 ? 45.201 2.775 -67.829 1.00 86.19 191 LYS A C 1
ATOM 1583 O O . LYS A 1 191 ? 45.916 3.772 -67.890 1.00 86.19 191 LYS A O 1
ATOM 1588 N N . ASN A 1 192 ? 45.453 1.770 -66.996 1.00 90.06 192 ASN A N 1
ATOM 1589 C CA . ASN A 1 192 ? 46.595 1.765 -66.097 1.00 90.06 192 ASN A CA 1
ATOM 1590 C C . ASN A 1 192 ? 47.926 1.605 -66.839 1.00 90.06 192 ASN A C 1
ATOM 1592 O O . ASN A 1 192 ? 48.882 2.293 -66.501 1.00 90.06 192 ASN A O 1
ATOM 1596 N N . ILE A 1 193 ? 47.979 0.765 -67.877 1.00 83.06 193 ILE A N 1
ATOM 1597 C CA . ILE A 1 193 ? 49.162 0.631 -68.740 1.00 83.06 193 ILE A CA 1
ATOM 1598 C C . ILE A 1 193 ? 49.431 1.949 -69.485 1.00 83.06 193 ILE A C 1
ATOM 1600 O O . ILE A 1 193 ? 50.545 2.462 -69.423 1.00 83.06 193 ILE A O 1
ATOM 1604 N N . LEU A 1 194 ? 48.403 2.554 -70.098 1.00 85.56 194 LEU A N 1
ATOM 1605 C CA . LEU A 1 194 ? 48.526 3.826 -70.834 1.00 85.56 194 LEU A CA 1
ATOM 1606 C C . LEU A 1 194 ? 48.977 5.012 -69.967 1.00 85.56 194 LEU A C 1
ATOM 1608 O O . LEU A 1 194 ? 49.552 5.970 -70.471 1.00 85.56 194 LEU A O 1
ATOM 1612 N N . THR A 1 195 ? 48.705 4.968 -68.663 1.00 86.44 195 THR A N 1
ATOM 1613 C CA . THR A 1 195 ? 49.020 6.053 -67.720 1.00 86.44 195 THR A CA 1
ATOM 1614 C C . THR A 1 195 ? 50.227 5.748 -66.833 1.00 86.44 195 THR A C 1
ATOM 1616 O O . THR A 1 195 ? 50.430 6.436 -65.832 1.00 86.44 195 THR A O 1
ATOM 1619 N N . PHE A 1 196 ? 51.022 4.724 -67.169 1.00 88.88 196 PHE A N 1
ATOM 1620 C CA . PHE A 1 196 ? 52.174 4.276 -66.376 1.00 88.88 196 PHE A CA 1
ATOM 1621 C C . PHE A 1 196 ? 51.827 4.021 -64.895 1.00 88.88 196 PHE A C 1
ATOM 1623 O O . PHE A 1 196 ? 52.552 4.422 -63.989 1.00 88.88 196 PHE A O 1
ATOM 1630 N N . GLY A 1 197 ? 50.675 3.401 -64.626 1.00 85.44 197 GLY A N 1
ATOM 1631 C CA . GLY A 1 197 ? 50.233 3.055 -63.272 1.00 85.44 197 GLY A CA 1
ATOM 1632 C C . GLY A 1 197 ? 49.444 4.143 -62.532 1.00 85.44 197 GLY A C 1
ATOM 1633 O O . GLY A 1 197 ? 48.843 3.862 -61.492 1.00 85.44 197 GLY A O 1
ATOM 1634 N N . LYS A 1 198 ? 49.407 5.381 -63.046 1.00 90.50 198 LYS A N 1
ATOM 1635 C CA . LYS A 1 198 ? 48.798 6.524 -62.340 1.00 90.50 198 LYS A CA 1
ATOM 1636 C C . LYS A 1 198 ? 47.276 6.418 -62.215 1.00 90.50 198 LYS A C 1
ATOM 1638 O O . LYS A 1 198 ? 46.724 6.860 -61.211 1.00 90.50 198 LYS A O 1
ATOM 1643 N N . TYR A 1 199 ? 46.593 5.819 -63.196 1.00 90.12 199 TYR A N 1
ATOM 1644 C CA . TYR A 1 199 ? 45.132 5.686 -63.170 1.00 90.12 199 TYR A CA 1
ATOM 1645 C C . TYR A 1 199 ? 44.639 4.844 -61.985 1.00 90.12 199 TYR A C 1
ATOM 1647 O O . TYR A 1 199 ? 43.835 5.330 -61.191 1.00 90.12 199 TYR A O 1
ATOM 1655 N N . ASN A 1 200 ? 45.145 3.616 -61.805 1.00 90.50 200 ASN A N 1
ATOM 1656 C CA . ASN A 1 200 ? 44.711 2.778 -60.681 1.00 90.50 200 ASN A CA 1
ATOM 1657 C C . ASN A 1 200 ? 45.210 3.321 -59.333 1.00 90.50 200 ASN A C 1
ATOM 1659 O O . ASN A 1 200 ? 44.543 3.104 -58.324 1.00 90.50 200 ASN A O 1
ATOM 1663 N N . ALA A 1 201 ? 46.349 4.026 -59.298 1.00 91.69 201 ALA A N 1
ATOM 1664 C CA . ALA A 1 201 ? 46.819 4.700 -58.086 1.00 91.69 201 ALA A CA 1
ATOM 1665 C C . ALA A 1 201 ? 45.810 5.758 -57.611 1.00 91.69 201 ALA A C 1
ATOM 1667 O O . ALA A 1 201 ? 45.410 5.729 -56.450 1.00 91.69 201 ALA A O 1
ATOM 1668 N N . LYS A 1 202 ? 45.309 6.598 -58.528 1.00 92.44 202 LYS A N 1
ATOM 1669 C CA . LYS A 1 202 ? 44.279 7.600 -58.223 1.00 92.44 202 LYS A CA 1
ATOM 1670 C C . LYS A 1 202 ? 42.954 6.968 -57.781 1.00 92.44 202 LYS A C 1
ATOM 1672 O O . LYS A 1 202 ? 42.386 7.384 -56.784 1.00 92.44 202 LYS A O 1
ATOM 1677 N N . VAL A 1 203 ? 42.493 5.912 -58.461 1.00 90.44 203 VAL A N 1
ATOM 1678 C CA . VAL A 1 203 ? 41.263 5.188 -58.068 1.00 90.44 203 VAL A CA 1
ATOM 1679 C C . VAL A 1 203 ? 41.373 4.613 -56.647 1.00 90.44 203 VAL A C 1
ATOM 1681 O O . VAL A 1 203 ? 40.397 4.627 -55.900 1.00 90.44 203 VAL A O 1
ATOM 1684 N N . ARG A 1 204 ? 42.556 4.124 -56.251 1.00 92.06 204 ARG A N 1
ATOM 1685 C CA . ARG A 1 204 ? 42.803 3.642 -54.882 1.00 92.06 204 ARG A CA 1
ATOM 1686 C C . ARG A 1 204 ? 42.846 4.779 -53.865 1.00 92.06 204 ARG A C 1
ATOM 1688 O O . ARG A 1 204 ? 42.352 4.590 -52.760 1.00 92.06 204 ARG A O 1
ATOM 1695 N N . GLU A 1 205 ? 43.426 5.921 -54.214 1.00 93.81 205 GLU A N 1
ATOM 1696 C CA . GLU A 1 205 ? 43.446 7.109 -53.356 1.00 93.81 205 GLU A CA 1
ATOM 1697 C C . GLU A 1 205 ? 42.024 7.636 -53.106 1.00 93.81 205 GLU A C 1
ATOM 1699 O O . GLU A 1 205 ? 41.620 7.785 -51.953 1.00 93.81 205 GLU A O 1
ATOM 1704 N N . ASP A 1 206 ? 41.226 7.776 -54.170 1.00 92.75 206 ASP A N 1
ATOM 1705 C CA . ASP A 1 206 ? 39.812 8.159 -54.096 1.00 92.75 206 ASP A CA 1
ATOM 1706 C C . ASP A 1 206 ? 39.005 7.164 -53.237 1.00 92.75 206 ASP A C 1
ATOM 1708 O O . ASP A 1 206 ? 38.169 7.572 -52.425 1.00 92.75 206 ASP A O 1
ATOM 1712 N N . TYR A 1 207 ? 39.274 5.856 -53.369 1.00 93.75 207 TYR A N 1
ATOM 1713 C CA . TYR A 1 207 ? 38.663 4.828 -52.520 1.00 93.75 207 TYR A CA 1
ATOM 1714 C C . TYR A 1 207 ? 39.006 5.022 -51.043 1.00 93.75 207 TYR A C 1
ATOM 1716 O O . TYR A 1 207 ? 38.104 4.977 -50.212 1.00 93.75 207 TYR A O 1
ATOM 1724 N N . GLN A 1 208 ? 40.278 5.247 -50.696 1.00 93.25 208 GLN A N 1
ATOM 1725 C CA . GLN A 1 208 ? 40.670 5.448 -49.297 1.00 93.25 208 GLN A CA 1
ATOM 1726 C C . GLN A 1 208 ? 40.028 6.707 -48.716 1.00 93.25 208 GLN A C 1
ATOM 1728 O O . GLN A 1 208 ? 39.519 6.669 -47.598 1.00 93.25 208 GLN A O 1
ATOM 1733 N N . LEU A 1 209 ? 39.986 7.799 -49.483 1.00 94.06 209 LEU A N 1
ATOM 1734 C CA . LEU A 1 209 ? 39.353 9.041 -49.051 1.00 94.06 209 LEU A CA 1
ATOM 1735 C C . LEU A 1 209 ? 37.846 8.851 -48.817 1.00 94.06 209 LEU A C 1
ATOM 1737 O O . LEU A 1 209 ? 37.334 9.218 -47.760 1.00 94.06 209 LEU A O 1
ATOM 1741 N N . THR A 1 210 ? 37.154 8.196 -49.753 1.00 92.25 210 THR A N 1
ATOM 1742 C CA . THR A 1 210 ? 35.711 7.920 -49.650 1.00 92.25 210 THR A CA 1
ATOM 1743 C C . THR A 1 210 ? 35.403 6.934 -48.523 1.00 92.25 210 THR A C 1
ATOM 1745 O O . THR A 1 210 ? 34.464 7.140 -47.759 1.00 92.25 210 THR A O 1
ATOM 1748 N N . LYS A 1 211 ? 36.216 5.883 -48.370 1.00 94.00 211 LYS A N 1
ATOM 1749 C CA . LYS A 1 211 ? 36.095 4.901 -47.288 1.00 94.00 211 LYS A CA 1
ATOM 1750 C C . LYS A 1 211 ? 36.288 5.555 -45.923 1.00 94.00 211 LYS A C 1
ATOM 1752 O O . LYS A 1 211 ? 35.505 5.290 -45.021 1.00 94.00 211 LYS A O 1
ATOM 1757 N N . ASN A 1 212 ? 37.297 6.409 -45.767 1.00 94.19 212 ASN A N 1
ATOM 1758 C CA . ASN A 1 212 ? 37.547 7.102 -44.504 1.00 94.19 212 ASN A CA 1
ATOM 1759 C C . ASN A 1 212 ? 36.401 8.060 -44.157 1.00 94.19 212 ASN A C 1
ATOM 1761 O O . ASN A 1 212 ? 35.935 8.049 -43.022 1.00 94.19 212 ASN A O 1
ATOM 1765 N N . ALA A 1 213 ? 35.899 8.831 -45.128 1.00 93.12 213 ALA A N 1
ATOM 1766 C CA . ALA A 1 213 ? 34.740 9.700 -44.925 1.00 93.12 213 ALA A CA 1
ATOM 1767 C C . ALA A 1 213 ? 33.479 8.904 -44.540 1.00 93.12 213 ALA A C 1
ATOM 1769 O O . ALA A 1 213 ? 32.762 9.285 -43.616 1.00 93.12 213 ALA A O 1
ATOM 1770 N N . PHE A 1 214 ? 33.246 7.767 -45.203 1.00 93.56 214 PHE A N 1
ATOM 1771 C CA . PHE A 1 214 ? 32.151 6.857 -44.875 1.00 93.56 214 PHE A CA 1
ATOM 1772 C C . PHE A 1 214 ? 32.277 6.319 -43.445 1.00 93.56 214 PHE A C 1
ATOM 1774 O O . PHE A 1 214 ? 31.330 6.437 -42.675 1.00 93.56 214 PHE A O 1
ATOM 1781 N N . LEU A 1 215 ? 33.451 5.801 -43.063 1.00 91.94 215 LEU A N 1
ATOM 1782 C CA . LEU A 1 215 ? 33.686 5.258 -41.722 1.00 91.94 215 LEU A CA 1
ATOM 1783 C C . LEU A 1 215 ? 33.447 6.303 -40.625 1.00 91.94 215 LEU A C 1
ATOM 1785 O O . LEU A 1 215 ? 32.775 5.998 -39.643 1.00 91.94 215 LEU A O 1
ATOM 1789 N N . ILE A 1 216 ? 33.923 7.538 -40.821 1.00 92.94 216 ILE A N 1
ATOM 1790 C CA . ILE A 1 216 ? 33.688 8.651 -39.887 1.00 92.94 216 ILE A CA 1
ATOM 1791 C C . ILE A 1 216 ? 32.184 8.902 -39.716 1.00 92.94 216 ILE A C 1
ATOM 1793 O O . ILE A 1 216 ? 31.695 8.933 -38.590 1.00 92.94 216 ILE A O 1
ATOM 1797 N N . SER A 1 217 ? 31.439 9.007 -40.820 1.00 91.00 217 SER A N 1
ATOM 1798 C CA . SER A 1 217 ? 29.990 9.240 -40.779 1.00 91.00 217 SER A CA 1
ATOM 1799 C C . SER A 1 217 ? 29.224 8.091 -40.105 1.00 91.00 217 SER A C 1
ATOM 1801 O O . SER A 1 217 ? 28.312 8.333 -39.309 1.00 91.00 217 SER A O 1
ATOM 1803 N N . THR A 1 218 ? 29.609 6.838 -40.370 1.00 90.31 218 THR A N 1
ATOM 1804 C CA . THR A 1 218 ? 28.993 5.671 -39.719 1.00 90.31 218 THR A CA 1
ATOM 1805 C C . THR A 1 218 ? 29.314 5.599 -38.229 1.00 90.31 218 THR A C 1
ATOM 1807 O O . THR A 1 218 ? 28.438 5.274 -37.429 1.00 90.31 218 THR A O 1
ATOM 1810 N N . ASP A 1 219 ? 30.541 5.952 -37.832 1.00 89.81 219 ASP A N 1
ATOM 1811 C CA . ASP A 1 219 ? 30.940 6.004 -36.426 1.00 89.81 219 ASP A CA 1
ATOM 1812 C C . ASP A 1 219 ? 30.185 7.105 -35.672 1.00 89.81 219 ASP A C 1
ATOM 1814 O O . ASP A 1 219 ? 29.777 6.894 -34.529 1.00 89.81 219 ASP A O 1
ATOM 1818 N N . GLU A 1 220 ? 29.958 8.264 -36.297 1.00 91.81 220 GLU A N 1
ATOM 1819 C CA . GLU A 1 220 ? 29.135 9.340 -35.732 1.00 91.81 220 GLU A CA 1
ATOM 1820 C C . GLU A 1 220 ? 27.686 8.891 -35.526 1.00 91.81 220 GLU A C 1
ATOM 1822 O O . GLU A 1 220 ? 27.180 8.968 -34.405 1.00 91.81 220 GLU A O 1
ATOM 1827 N N . SER A 1 221 ? 27.063 8.311 -36.556 1.00 87.25 221 SER A N 1
ATOM 1828 C CA . SER A 1 221 ? 25.686 7.797 -36.478 1.00 87.25 221 SER A CA 1
ATOM 1829 C C . SER A 1 221 ? 25.540 6.717 -35.397 1.00 87.25 221 SER A C 1
ATOM 1831 O O . SER A 1 221 ? 24.591 6.717 -34.610 1.00 87.25 221 SER A O 1
ATOM 1833 N N . ARG A 1 222 ? 26.525 5.815 -35.291 1.00 88.50 222 ARG A N 1
ATOM 1834 C CA . ARG A 1 222 ? 26.566 4.779 -34.251 1.00 88.50 222 ARG A CA 1
ATOM 1835 C C . ARG A 1 222 ? 26.726 5.374 -32.853 1.00 88.50 222 ARG A C 1
ATOM 1837 O O . ARG A 1 222 ? 26.098 4.898 -31.907 1.00 88.50 222 ARG A O 1
ATOM 1844 N N . ARG A 1 223 ? 27.572 6.396 -32.691 1.00 90.06 223 ARG A N 1
ATOM 1845 C CA . ARG A 1 223 ? 27.761 7.093 -31.408 1.00 90.06 223 ARG A CA 1
ATOM 1846 C C . ARG A 1 223 ? 26.485 7.790 -30.958 1.00 90.06 223 ARG A C 1
ATOM 1848 O O . ARG A 1 223 ? 26.167 7.718 -29.776 1.00 90.06 223 ARG A O 1
ATOM 1855 N N . GLU A 1 224 ? 25.767 8.443 -31.864 1.00 90.69 224 GLU A N 1
ATOM 1856 C CA . GLU A 1 224 ? 24.490 9.094 -31.554 1.00 90.69 224 GLU A CA 1
ATOM 1857 C C . GLU A 1 224 ? 23.435 8.079 -31.110 1.00 90.69 224 GLU A C 1
ATOM 1859 O O . GLU A 1 224 ? 22.896 8.204 -30.010 1.00 90.69 224 GLU A O 1
ATOM 1864 N N . ALA A 1 225 ? 23.239 7.004 -31.877 1.00 87.25 225 ALA A N 1
ATOM 1865 C CA . ALA A 1 225 ? 22.290 5.952 -31.516 1.00 87.25 225 ALA A CA 1
ATOM 1866 C C . ALA A 1 225 ? 22.639 5.271 -30.174 1.00 87.25 225 ALA A C 1
ATOM 1868 O O . ALA A 1 225 ? 21.754 4.958 -29.373 1.00 87.25 225 ALA A O 1
ATOM 1869 N N . ASN A 1 226 ? 23.931 5.076 -29.885 1.00 89.56 226 ASN A N 1
ATOM 1870 C CA . ASN A 1 226 ? 24.376 4.532 -28.600 1.00 89.56 226 ASN A CA 1
ATOM 1871 C C . ASN A 1 226 ? 24.150 5.500 -27.429 1.00 89.56 226 ASN A C 1
ATOM 1873 O O . ASN A 1 226 ? 23.765 5.043 -26.355 1.00 89.56 226 ASN A O 1
ATOM 1877 N N . LYS A 1 227 ? 24.332 6.815 -27.618 1.00 93.38 227 LYS A N 1
ATOM 1878 C CA . LYS A 1 227 ? 24.016 7.822 -26.587 1.00 93.38 227 LYS A CA 1
ATOM 1879 C C . LYS A 1 227 ? 22.536 7.795 -26.214 1.00 93.38 227 LYS A C 1
ATOM 1881 O O . LYS A 1 227 ? 22.204 7.813 -25.031 1.00 93.38 227 LYS A O 1
ATOM 1886 N N . GLU A 1 228 ? 21.649 7.714 -27.205 1.00 90.00 228 GLU A N 1
ATOM 1887 C CA . GLU A 1 228 ? 20.206 7.595 -26.963 1.00 90.00 228 GLU A CA 1
ATOM 1888 C C . GLU A 1 228 ? 19.859 6.306 -26.209 1.00 90.00 228 GLU A C 1
ATOM 1890 O O . GLU A 1 228 ? 19.073 6.323 -25.260 1.00 90.00 228 GLU A O 1
ATOM 1895 N N . LEU A 1 229 ? 20.490 5.187 -26.581 1.00 90.56 229 LEU A N 1
ATOM 1896 C CA . LEU A 1 229 ? 20.309 3.914 -25.888 1.00 90.56 229 LEU A CA 1
ATOM 1897 C C . LEU A 1 229 ? 20.790 3.977 -24.430 1.00 90.56 229 LEU A C 1
ATOM 1899 O O . LEU A 1 229 ? 20.130 3.431 -23.545 1.00 90.56 229 LEU A O 1
ATOM 1903 N N . GLU A 1 230 ? 21.933 4.612 -24.165 1.00 92.62 230 GLU A N 1
ATOM 1904 C CA . GLU A 1 230 ? 22.433 4.816 -22.802 1.00 92.62 230 GLU A CA 1
ATOM 1905 C C . GLU A 1 230 ? 21.490 5.688 -21.976 1.00 92.62 230 GLU A C 1
ATOM 1907 O O . GLU A 1 230 ? 21.188 5.337 -20.834 1.00 92.62 230 GLU A O 1
ATOM 1912 N N . TYR A 1 231 ? 20.957 6.760 -22.563 1.00 93.38 231 TYR A N 1
ATOM 1913 C CA . TYR A 1 231 ? 19.965 7.606 -21.907 1.00 93.38 231 TYR A CA 1
ATOM 1914 C C . TYR A 1 231 ? 18.691 6.824 -21.546 1.00 93.38 231 TYR A C 1
ATOM 1916 O O . TYR A 1 231 ? 18.234 6.870 -20.403 1.00 93.38 231 TYR A O 1
ATOM 1924 N N . LEU A 1 232 ? 18.158 6.022 -22.473 1.00 90.81 232 LEU A N 1
ATOM 1925 C CA . LEU A 1 232 ? 16.999 5.162 -22.207 1.00 90.81 232 LEU A CA 1
ATOM 1926 C C . LEU A 1 232 ? 17.275 4.132 -21.104 1.00 90.81 232 LEU A C 1
ATOM 1928 O O . LEU A 1 232 ? 16.431 3.912 -20.234 1.00 90.81 232 LEU A O 1
ATOM 1932 N N . LYS A 1 233 ? 18.463 3.513 -21.109 1.00 92.38 233 LYS A N 1
ATOM 1933 C CA . LYS A 1 233 ? 18.884 2.588 -20.045 1.00 92.38 233 LYS A CA 1
ATOM 1934 C C . LYS A 1 233 ? 18.979 3.295 -18.697 1.00 92.38 233 LYS A C 1
ATOM 1936 O O . LYS A 1 233 ? 18.574 2.709 -17.696 1.00 92.38 233 LYS A O 1
ATOM 1941 N N . PHE A 1 234 ? 19.501 4.517 -18.661 1.00 94.62 234 PHE A N 1
ATOM 1942 C CA . PHE A 1 234 ? 19.583 5.317 -17.444 1.00 94.62 234 PHE A CA 1
ATOM 1943 C C . PHE A 1 234 ? 18.190 5.606 -16.867 1.00 94.62 234 PHE A C 1
ATOM 1945 O O . PHE A 1 234 ? 17.942 5.305 -15.698 1.00 94.62 234 PHE A O 1
ATOM 1952 N N . GLU A 1 235 ? 17.257 6.093 -17.690 1.00 91.94 235 GLU A N 1
ATOM 1953 C CA . GLU A 1 235 ? 15.869 6.340 -17.270 1.00 91.94 235 GLU A CA 1
ATOM 1954 C C . GLU A 1 235 ? 15.183 5.054 -16.781 1.00 91.94 235 GLU A C 1
ATOM 1956 O O . GLU A 1 235 ? 14.506 5.059 -15.752 1.00 91.94 235 GLU A O 1
ATOM 1961 N N . TYR A 1 236 ? 15.414 3.922 -17.454 1.00 93.81 236 TYR A N 1
ATOM 1962 C CA . TYR A 1 236 ? 14.905 2.623 -17.009 1.00 93.81 236 TYR A CA 1
ATOM 1963 C C . TYR A 1 236 ? 15.403 2.252 -15.606 1.00 93.81 236 TYR A C 1
ATOM 1965 O O . TYR A 1 236 ? 14.601 1.864 -14.756 1.00 93.81 236 TYR A O 1
ATOM 1973 N N . HIS A 1 237 ? 16.707 2.390 -15.341 1.00 92.38 237 HIS A N 1
ATOM 1974 C CA . HIS A 1 237 ? 17.272 2.071 -14.025 1.00 92.38 237 HIS A CA 1
ATOM 1975 C C . HIS A 1 237 ? 16.698 2.981 -12.942 1.00 92.38 237 HIS A C 1
ATOM 1977 O O . HIS A 1 237 ? 16.292 2.490 -11.894 1.00 92.38 237 HIS A O 1
ATOM 1983 N N . LYS A 1 238 ? 16.561 4.278 -13.225 1.00 94.69 238 LYS A N 1
ATOM 1984 C CA . LYS A 1 238 ? 15.954 5.235 -12.298 1.00 94.69 238 LYS A CA 1
ATOM 1985 C C . LYS A 1 238 ? 14.516 4.852 -11.929 1.00 94.69 238 LYS A C 1
ATOM 1987 O O . LYS A 1 238 ? 14.188 4.771 -10.748 1.00 94.69 238 LYS A O 1
ATOM 1992 N N . VAL A 1 239 ? 13.667 4.567 -12.920 1.00 90.62 239 VAL A N 1
ATOM 1993 C CA . VAL A 1 239 ? 12.266 4.160 -12.690 1.00 90.62 239 VAL A CA 1
ATOM 1994 C C . VAL A 1 239 ? 12.190 2.838 -11.921 1.00 90.62 239 VAL A C 1
ATOM 1996 O O . VAL A 1 239 ? 11.361 2.679 -11.020 1.00 90.62 239 VAL A O 1
ATOM 1999 N N . LYS A 1 240 ? 13.070 1.888 -12.246 1.00 91.56 240 LYS A N 1
ATOM 2000 C CA . LYS A 1 240 ? 13.164 0.600 -11.557 1.00 91.56 240 LYS A CA 1
ATOM 2001 C C . LYS A 1 240 ? 13.566 0.768 -10.088 1.00 91.56 240 LYS A C 1
ATOM 2003 O O . LYS A 1 240 ? 12.926 0.178 -9.217 1.00 91.56 240 LYS A O 1
ATOM 2008 N N . ASP A 1 241 ? 14.565 1.600 -9.810 1.00 92.25 241 ASP A N 1
ATOM 2009 C CA . ASP A 1 241 ? 15.024 1.895 -8.452 1.00 92.25 241 ASP A CA 1
ATOM 2010 C C . ASP A 1 241 ? 13.927 2.595 -7.640 1.00 92.25 241 ASP A C 1
ATOM 2012 O O . ASP A 1 241 ? 13.667 2.227 -6.494 1.00 92.25 241 ASP A O 1
ATOM 2016 N N . GLU A 1 242 ? 13.215 3.559 -8.232 1.00 90.75 242 GLU A N 1
ATOM 2017 C CA . GLU A 1 242 ? 12.062 4.217 -7.602 1.00 90.75 242 GLU A CA 1
ATOM 2018 C C . GLU A 1 242 ? 10.957 3.213 -7.238 1.00 90.75 242 GLU A C 1
ATOM 2020 O O . GLU A 1 242 ? 10.432 3.236 -6.118 1.00 90.75 242 GLU A O 1
ATOM 2025 N N . ARG A 1 243 ? 10.632 2.285 -8.146 1.00 91.12 243 ARG A N 1
ATOM 2026 C CA . ARG A 1 243 ? 9.663 1.207 -7.903 1.00 91.12 243 ARG A CA 1
ATOM 2027 C C . ARG A 1 243 ? 10.111 0.292 -6.763 1.00 91.12 243 ARG A C 1
ATOM 2029 O O . ARG A 1 243 ? 9.303 -0.037 -5.890 1.00 91.12 243 ARG A O 1
ATOM 2036 N N . ASP A 1 244 ? 11.370 -0.132 -6.765 1.00 89.75 244 ASP A N 1
ATOM 2037 C CA . ASP A 1 244 ? 11.910 -1.055 -5.762 1.00 89.75 244 ASP A CA 1
ATOM 2038 C C . ASP A 1 244 ? 11.997 -0.391 -4.378 1.00 89.75 244 ASP A C 1
ATOM 2040 O O . ASP A 1 244 ? 11.604 -0.990 -3.370 1.00 89.75 244 ASP A O 1
ATOM 2044 N N . ASN A 1 245 ? 12.376 0.886 -4.323 1.00 92.12 245 ASN A N 1
ATOM 2045 C CA . ASN A 1 245 ? 12.333 1.700 -3.108 1.00 92.12 245 ASN A CA 1
ATOM 2046 C C . ASN A 1 245 ? 10.903 1.853 -2.567 1.00 92.12 245 ASN A C 1
ATOM 2048 O O . ASN A 1 245 ? 10.654 1.659 -1.377 1.00 92.12 245 ASN A O 1
ATOM 2052 N N . LEU A 1 246 ? 9.927 2.138 -3.429 1.00 89.62 246 LEU A N 1
ATOM 2053 C CA . LEU A 1 246 ? 8.527 2.249 -3.014 1.00 89.62 246 LEU A CA 1
ATOM 2054 C C . LEU A 1 246 ? 7.987 0.912 -2.480 1.00 89.62 246 LEU A C 1
ATOM 2056 O O . LEU A 1 246 ? 7.304 0.881 -1.453 1.00 89.62 246 LEU A O 1
ATOM 2060 N N . LYS A 1 247 ? 8.340 -0.205 -3.125 1.00 88.25 247 LYS A N 1
ATOM 2061 C CA . LYS A 1 247 ? 7.952 -1.554 -2.691 1.00 88.25 247 LYS A CA 1
ATOM 2062 C C . LYS A 1 247 ? 8.563 -1.925 -1.337 1.00 88.25 247 LYS A C 1
ATOM 2064 O O . LYS A 1 247 ? 7.860 -2.439 -0.469 1.00 88.25 247 LYS A O 1
ATOM 2069 N N . THR A 1 248 ? 9.853 -1.657 -1.140 1.00 90.38 248 THR A N 1
ATOM 2070 C CA . THR A 1 248 ? 10.546 -1.938 0.130 1.00 90.38 248 THR A CA 1
ATOM 2071 C C . THR A 1 248 ? 9.990 -1.102 1.281 1.00 90.38 248 THR A C 1
ATOM 2073 O O . THR A 1 248 ? 9.720 -1.648 2.353 1.00 90.38 248 THR A O 1
ATOM 2076 N N . LEU A 1 249 ? 9.730 0.191 1.058 1.00 88.75 249 LEU A N 1
ATOM 2077 C CA . LEU A 1 249 ? 9.073 1.053 2.043 1.00 88.75 249 LEU A CA 1
ATOM 2078 C C . LEU A 1 249 ? 7.678 0.535 2.408 1.00 88.75 249 LEU A C 1
ATOM 2080 O O . LEU A 1 249 ? 7.340 0.468 3.593 1.00 88.75 249 LEU A O 1
ATOM 2084 N N . PHE A 1 250 ? 6.885 0.122 1.417 1.00 86.88 250 PHE A N 1
ATOM 2085 C CA . PHE A 1 250 ? 5.552 -0.428 1.651 1.00 86.88 250 PHE A CA 1
ATOM 2086 C C . PHE A 1 250 ? 5.591 -1.698 2.516 1.00 86.88 250 PHE A C 1
ATOM 2088 O O . PHE A 1 250 ? 4.883 -1.780 3.523 1.00 86.88 250 PHE A O 1
ATOM 2095 N N . GLU A 1 251 ? 6.463 -2.657 2.199 1.00 87.12 251 GLU A N 1
ATOM 2096 C CA . GLU A 1 251 ? 6.616 -3.885 2.992 1.00 87.12 251 GLU A CA 1
ATOM 2097 C C . GLU A 1 251 ? 7.137 -3.606 4.413 1.00 87.12 251 GLU A C 1
ATOM 2099 O O . GLU A 1 251 ? 6.676 -4.212 5.388 1.00 87.12 251 GLU A O 1
ATOM 2104 N N . ALA A 1 252 ? 8.041 -2.634 4.575 1.00 87.44 252 ALA A N 1
ATOM 2105 C CA . ALA A 1 252 ? 8.510 -2.206 5.890 1.00 87.44 252 ALA A CA 1
ATOM 2106 C C . ALA A 1 252 ? 7.370 -1.612 6.737 1.00 87.44 252 ALA A C 1
ATOM 2108 O O . ALA A 1 252 ? 7.232 -1.946 7.919 1.00 87.44 252 ALA A O 1
ATOM 2109 N N . HIS A 1 253 ? 6.524 -0.766 6.142 1.00 85.38 253 HIS A N 1
ATOM 2110 C CA . HIS A 1 253 ? 5.342 -0.211 6.806 1.00 85.38 253 HIS A CA 1
ATOM 2111 C C . HIS A 1 253 ? 4.324 -1.292 7.172 1.00 85.38 253 HIS A C 1
ATOM 2113 O O . HIS A 1 253 ? 3.858 -1.331 8.312 1.00 85.38 253 HIS A O 1
ATOM 2119 N N . LYS A 1 254 ? 4.040 -2.219 6.255 1.00 85.12 254 LYS A N 1
ATOM 2120 C CA . LYS A 1 254 ? 3.160 -3.366 6.502 1.00 85.12 254 LYS A CA 1
ATOM 2121 C C . LYS A 1 254 ? 3.656 -4.212 7.676 1.00 85.12 254 LYS A C 1
ATOM 2123 O O . LYS A 1 254 ? 2.892 -4.524 8.586 1.00 85.12 254 LYS A O 1
ATOM 2128 N N . THR A 1 255 ? 4.955 -4.500 7.716 1.00 86.44 255 THR A N 1
ATOM 2129 C CA . THR A 1 255 ? 5.578 -5.253 8.814 1.00 86.44 255 THR A CA 1
ATOM 2130 C C . THR A 1 255 ? 5.462 -4.516 10.153 1.00 86.44 255 THR A C 1
ATOM 2132 O O . THR A 1 255 ? 5.160 -5.132 11.177 1.00 86.44 255 THR A O 1
ATOM 2135 N N . LYS A 1 256 ? 5.671 -3.191 10.172 1.00 84.81 256 LYS A N 1
ATOM 2136 C CA . LYS A 1 256 ? 5.478 -2.364 11.377 1.00 84.81 256 LYS A CA 1
ATOM 2137 C C . LYS A 1 256 ? 4.027 -2.399 11.863 1.00 84.81 256 LYS A C 1
ATOM 2139 O O . LYS A 1 256 ? 3.814 -2.570 13.061 1.00 84.81 256 LYS A O 1
ATOM 2144 N N . ASN A 1 257 ? 3.054 -2.307 10.957 1.00 81.62 257 ASN A N 1
ATOM 2145 C CA . ASN A 1 257 ? 1.635 -2.389 11.306 1.00 81.62 257 ASN A CA 1
ATOM 2146 C C . ASN A 1 257 ? 1.280 -3.741 11.933 1.00 81.62 257 ASN A C 1
ATOM 2148 O O . ASN A 1 257 ? 0.690 -3.767 13.008 1.00 81.62 257 ASN A O 1
ATOM 2152 N N . VAL A 1 258 ? 1.735 -4.857 11.352 1.00 83.38 258 VAL A N 1
ATOM 2153 C CA . VAL A 1 258 ? 1.520 -6.199 11.929 1.00 83.38 258 VAL A CA 1
ATOM 2154 C C . VAL A 1 258 ? 2.118 -6.311 13.338 1.00 83.38 258 VAL A C 1
ATOM 2156 O O . VAL A 1 258 ? 1.488 -6.857 14.248 1.00 83.38 258 VAL A O 1
ATOM 2159 N N . LYS A 1 259 ? 3.319 -5.759 13.564 1.00 86.44 259 LYS A N 1
ATOM 2160 C CA . LYS A 1 259 ? 3.932 -5.721 14.904 1.00 86.44 259 LYS A CA 1
ATOM 2161 C C . LYS A 1 259 ? 3.103 -4.898 15.890 1.00 86.44 259 LYS A C 1
ATOM 2163 O O . LYS A 1 259 ? 2.919 -5.332 17.024 1.00 86.44 259 LYS A O 1
ATOM 2168 N N . LEU A 1 260 ? 2.595 -3.735 15.478 1.00 80.62 260 LEU A N 1
ATOM 2169 C CA . LEU A 1 260 ? 1.735 -2.894 16.317 1.00 80.62 260 LEU A CA 1
ATOM 2170 C C . LEU A 1 260 ? 0.418 -3.594 16.662 1.00 80.62 260 LEU A C 1
ATOM 2172 O O . LEU A 1 260 ? 0.036 -3.607 17.827 1.00 80.62 260 LEU A O 1
ATOM 2176 N N . GLU A 1 261 ? -0.233 -4.237 15.693 1.00 79.94 261 GLU A N 1
ATOM 2177 C CA . GLU A 1 261 ? -1.439 -5.037 15.931 1.00 79.94 261 GLU A CA 1
ATOM 2178 C C . GLU A 1 261 ? -1.183 -6.184 16.911 1.00 79.94 261 GLU A C 1
ATOM 2180 O O . GLU A 1 261 ? -2.007 -6.464 17.782 1.00 79.94 261 GLU A O 1
ATOM 2185 N N . THR A 1 262 ? -0.028 -6.840 16.796 1.00 85.56 262 THR A N 1
ATOM 2186 C CA . THR A 1 262 ? 0.366 -7.917 17.711 1.00 85.56 262 THR A CA 1
ATOM 2187 C C . THR A 1 262 ? 0.560 -7.380 19.129 1.00 85.56 262 THR A C 1
ATOM 2189 O O . THR A 1 262 ? -0.037 -7.913 20.062 1.00 85.56 262 THR A O 1
ATOM 2192 N N . ARG A 1 263 ? 1.286 -6.263 19.290 1.00 82.12 263 ARG A N 1
ATOM 2193 C CA . ARG A 1 263 ? 1.458 -5.600 20.596 1.00 82.12 263 ARG A CA 1
ATOM 2194 C C . ARG A 1 263 ? 0.129 -5.133 21.184 1.00 82.12 263 ARG A C 1
ATOM 2196 O O . ARG A 1 263 ? -0.095 -5.309 22.373 1.00 82.12 263 ARG A O 1
ATOM 2203 N N . LEU A 1 264 ? -0.778 -4.587 20.371 1.00 79.44 264 LEU A N 1
ATOM 2204 C CA . LEU A 1 264 ? -2.123 -4.211 20.818 1.00 79.44 264 LEU A CA 1
ATOM 2205 C C . LEU A 1 264 ? -2.908 -5.423 21.335 1.00 79.44 264 LEU A C 1
ATOM 2207 O O . LEU A 1 264 ? -3.559 -5.335 22.376 1.00 79.44 264 LEU A O 1
ATOM 2211 N N . LYS A 1 265 ? -2.818 -6.574 20.657 1.00 79.25 265 LYS A N 1
ATOM 2212 C CA . LYS A 1 265 ? -3.431 -7.826 21.128 1.00 79.25 265 LYS A CA 1
ATOM 2213 C C . LYS A 1 265 ? -2.812 -8.308 22.441 1.00 79.25 265 LYS A C 1
ATOM 2215 O O . LYS A 1 265 ? -3.549 -8.749 23.318 1.00 79.25 265 LYS A O 1
ATOM 2220 N N . GLU A 1 266 ? -1.491 -8.236 22.582 1.00 85.94 266 GLU A N 1
ATOM 2221 C CA . GLU A 1 266 ? -0.779 -8.608 23.812 1.00 85.94 266 GLU A CA 1
ATOM 2222 C C . GLU A 1 266 ? -1.158 -7.706 24.986 1.00 85.94 266 GLU A C 1
ATOM 2224 O O . GLU A 1 266 ? -1.491 -8.218 26.052 1.00 85.94 266 GLU A O 1
ATOM 2229 N N . ILE A 1 267 ? -1.189 -6.387 24.775 1.00 76.69 267 ILE A N 1
ATOM 2230 C CA . ILE A 1 267 ? -1.655 -5.417 25.773 1.00 76.69 267 ILE A CA 1
ATOM 2231 C C . ILE A 1 267 ? -3.101 -5.729 26.157 1.00 76.69 267 ILE A C 1
ATOM 2233 O O . ILE A 1 267 ? -3.402 -5.817 27.341 1.00 76.69 267 ILE A O 1
ATOM 2237 N N . GLY A 1 268 ? -3.977 -5.989 25.182 1.00 73.69 268 GLY A N 1
ATOM 2238 C CA . GLY A 1 268 ? -5.361 -6.383 25.449 1.00 73.69 268 GLY A CA 1
ATOM 2239 C C . GLY A 1 268 ? -5.468 -7.628 26.338 1.00 73.69 268 GLY A C 1
ATOM 2240 O O . GLY A 1 268 ? -6.212 -7.612 27.312 1.00 73.69 268 GLY A O 1
ATOM 2241 N N . LYS A 1 269 ? -4.685 -8.679 26.058 1.00 81.62 269 LYS A N 1
ATOM 2242 C CA . LYS A 1 269 ? -4.627 -9.894 26.894 1.00 81.62 269 LYS A CA 1
ATOM 2243 C C . LYS A 1 269 ? -4.051 -9.624 28.285 1.00 81.62 269 LYS A C 1
ATOM 2245 O O . LYS A 1 269 ? -4.504 -10.203 29.269 1.00 81.62 269 LYS A O 1
ATOM 2250 N N . TRP A 1 270 ? -3.029 -8.775 28.377 1.00 84.81 270 TRP A N 1
ATOM 2251 C CA . TRP A 1 270 ? -2.441 -8.390 29.656 1.00 84.81 270 TRP A CA 1
ATOM 2252 C C . TRP A 1 270 ? -3.454 -7.629 30.514 1.00 84.81 270 TRP A C 1
ATOM 2254 O O . TRP A 1 270 ? -3.615 -7.957 31.688 1.00 84.81 270 TRP A O 1
ATOM 2264 N N . CYS A 1 271 ? -4.175 -6.676 29.920 1.00 72.38 271 CYS A N 1
ATOM 2265 C CA . CYS A 1 271 ? -5.249 -5.939 30.574 1.00 72.38 271 CYS A CA 1
ATOM 2266 C C . CYS A 1 271 ? -6.316 -6.901 31.111 1.00 72.38 271 CYS A C 1
ATOM 2268 O O . CYS A 1 271 ? -6.666 -6.815 32.281 1.00 72.38 271 CYS A O 1
ATOM 2270 N N . GLU A 1 272 ? -6.768 -7.865 30.304 1.00 73.38 272 GLU A N 1
ATOM 2271 C CA . GLU A 1 272 ? -7.763 -8.872 30.715 1.00 73.38 272 GLU A CA 1
ATOM 2272 C C . GLU A 1 272 ? -7.328 -9.699 31.931 1.00 73.38 272 GLU A C 1
ATOM 2274 O O . GLU A 1 272 ? -8.159 -10.070 32.754 1.00 73.38 272 GLU A O 1
ATOM 2279 N N . LYS A 1 273 ? -6.031 -9.999 32.052 1.00 79.94 273 LYS A N 1
ATOM 2280 C CA . LYS A 1 273 ? -5.506 -10.837 33.136 1.00 79.94 273 LYS A CA 1
ATOM 2281 C C . LYS A 1 273 ? -5.240 -10.066 34.432 1.00 79.94 273 LYS A C 1
ATOM 2283 O O . LYS A 1 273 ? -5.266 -10.674 35.498 1.00 79.94 273 LYS A O 1
ATOM 2288 N N . ASN A 1 274 ? -4.920 -8.774 34.346 1.00 76.25 274 ASN A N 1
ATOM 2289 C CA . ASN A 1 274 ? -4.363 -8.016 35.474 1.00 76.25 274 ASN A CA 1
ATOM 2290 C C . ASN A 1 274 ? -5.249 -6.866 35.973 1.00 76.25 274 ASN A C 1
ATOM 2292 O O . ASN A 1 274 ? -4.967 -6.330 37.041 1.00 76.25 274 ASN A O 1
ATOM 2296 N N . LEU A 1 275 ? -6.284 -6.469 35.230 1.00 74.56 275 LEU A N 1
ATOM 2297 C CA . LEU A 1 275 ? -7.175 -5.368 35.608 1.00 74.56 275 LEU A CA 1
ATOM 2298 C C . LEU A 1 275 ? -8.534 -5.893 36.085 1.00 74.56 275 LEU A C 1
ATOM 2300 O O . LEU A 1 275 ? -9.022 -6.911 35.592 1.00 74.56 275 LEU A O 1
ATOM 2304 N N . SER A 1 276 ? -9.161 -5.183 37.031 1.00 74.94 276 SER A N 1
ATOM 2305 C CA . SER A 1 276 ? -10.541 -5.481 37.437 1.00 74.94 276 SER A CA 1
ATOM 2306 C C . SER A 1 276 ? -11.527 -5.179 36.303 1.00 74.94 2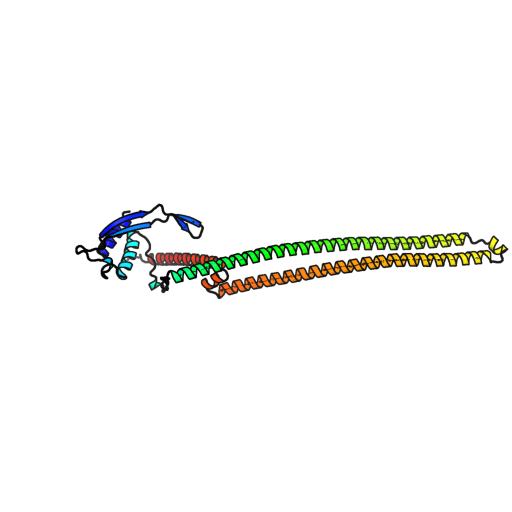76 SER A C 1
ATOM 2308 O O . SER A 1 276 ? -11.213 -4.438 35.371 1.00 74.94 276 SER A O 1
ATOM 2310 N N . VAL A 1 277 ? -12.748 -5.718 36.382 1.00 70.62 277 VAL A N 1
ATOM 2311 C CA . VAL A 1 277 ? -13.797 -5.435 35.386 1.00 70.62 277 VAL A CA 1
ATOM 2312 C C . VAL A 1 277 ? -14.125 -3.937 35.347 1.00 70.62 277 VAL A C 1
ATOM 2314 O O . VAL A 1 277 ? -14.330 -3.399 34.262 1.00 70.62 277 VAL A O 1
ATOM 2317 N N . GLU A 1 278 ? -14.101 -3.237 36.489 1.00 69.50 278 GLU A N 1
ATOM 2318 C CA . GLU A 1 278 ? -14.277 -1.779 36.520 1.00 69.50 278 GLU A CA 1
ATOM 2319 C C . GLU A 1 278 ? -13.132 -1.040 35.812 1.00 69.50 278 GLU A C 1
ATOM 2321 O O . GLU A 1 278 ? -13.386 -0.145 35.013 1.00 69.50 278 GLU A O 1
ATOM 2326 N N . GLN A 1 279 ? -11.880 -1.454 36.027 1.00 70.25 279 GLN A N 1
ATOM 2327 C CA . GLN A 1 279 ? -10.719 -0.857 35.354 1.00 70.25 279 GLN A CA 1
ATOM 2328 C C . GLN A 1 279 ? -10.694 -1.175 33.849 1.00 70.25 279 GLN A C 1
ATOM 2330 O O . GLN A 1 279 ? -10.298 -0.349 33.029 1.00 70.25 279 GLN A O 1
ATOM 2335 N N . LEU A 1 280 ? -11.159 -2.364 33.456 1.00 68.31 280 LEU A N 1
ATOM 2336 C CA . LEU A 1 280 ? -11.319 -2.744 32.053 1.00 68.31 280 LEU A CA 1
ATOM 2337 C C . LEU A 1 280 ? -12.420 -1.945 31.356 1.00 68.31 280 LEU A C 1
ATOM 2339 O O . LEU A 1 280 ? -12.290 -1.694 30.161 1.00 68.31 280 LEU A O 1
ATOM 2343 N N . LYS A 1 281 ? -13.474 -1.522 32.065 1.00 70.12 281 LYS A N 1
ATOM 2344 C CA . LYS A 1 281 ? -14.523 -0.659 31.498 1.00 70.12 281 LYS A CA 1
ATOM 2345 C C . LYS A 1 281 ? -14.000 0.718 31.102 1.00 70.12 281 LYS A C 1
ATOM 2347 O O . LYS A 1 281 ? -14.449 1.244 30.089 1.00 70.12 281 LYS A O 1
ATOM 2352 N N . GLU A 1 282 ? -13.042 1.271 31.846 1.00 68.00 282 GLU A N 1
ATOM 2353 C CA . GLU A 1 282 ? -12.432 2.568 31.518 1.00 68.00 282 GLU A CA 1
ATOM 2354 C C . GLU A 1 282 ? -11.555 2.509 30.260 1.00 68.00 282 GLU A C 1
ATOM 2356 O O . GLU A 1 282 ? -11.503 3.472 29.498 1.00 68.00 282 GLU A O 1
ATOM 2361 N N . ILE A 1 283 ? -10.879 1.380 30.022 1.00 62.50 283 ILE A N 1
ATOM 2362 C CA . ILE A 1 283 ? -9.892 1.247 28.938 1.00 62.50 283 ILE A CA 1
ATOM 2363 C C . ILE A 1 283 ? -10.493 0.565 27.694 1.00 62.50 283 ILE A C 1
ATOM 2365 O O . ILE A 1 283 ? -10.172 0.932 26.565 1.00 62.50 283 ILE A O 1
ATOM 2369 N N . PHE A 1 284 ? -11.377 -0.422 27.877 1.00 69.81 284 PHE A N 1
ATOM 2370 C CA . PHE A 1 284 ? -11.998 -1.224 26.815 1.00 69.81 284 PHE A CA 1
ATOM 2371 C C . PHE A 1 284 ? -13.482 -1.535 27.121 1.00 69.81 284 PHE A C 1
ATOM 2373 O O . PHE A 1 284 ? -13.829 -2.695 27.377 1.00 69.81 284 PHE A O 1
ATOM 2380 N N . PRO A 1 285 ? -14.392 -0.545 27.038 1.00 64.44 285 PRO A N 1
ATOM 2381 C CA . PRO A 1 285 ? -15.777 -0.667 27.513 1.00 64.44 285 PRO A CA 1
ATOM 2382 C C . PRO A 1 285 ? -16.557 -1.823 26.865 1.00 64.44 285 PRO A C 1
ATOM 2384 O O . PRO A 1 285 ? -17.112 -2.667 27.568 1.00 64.44 285 PRO A O 1
ATOM 2387 N N . LEU A 1 286 ? -16.511 -1.949 25.533 1.00 66.31 286 LEU A N 1
ATOM 2388 C CA . LEU A 1 286 ? -17.183 -3.035 24.797 1.00 66.31 286 LEU A CA 1
ATOM 2389 C C . LEU A 1 286 ? -16.656 -4.429 25.169 1.00 66.31 286 LEU A C 1
ATOM 2391 O O . LEU A 1 286 ? -17.387 -5.422 25.150 1.00 66.31 286 LEU A O 1
ATOM 2395 N N . LYS A 1 287 ? -15.363 -4.521 25.484 1.00 66.00 287 LYS A N 1
ATOM 2396 C CA . LYS A 1 287 ? -14.712 -5.788 25.824 1.00 66.00 287 LYS A CA 1
ATOM 2397 C C . LYS A 1 287 ? -15.026 -6.190 27.264 1.00 66.00 287 LYS A C 1
ATOM 2399 O O . LYS A 1 287 ? -15.300 -7.360 27.521 1.00 66.00 287 LYS A O 1
ATOM 2404 N N . ALA A 1 288 ? -15.066 -5.216 28.170 1.00 67.31 288 ALA A N 1
ATOM 2405 C CA . ALA A 1 288 ? -15.464 -5.410 29.555 1.00 67.31 288 ALA A CA 1
ATOM 2406 C C . ALA A 1 288 ? -16.929 -5.858 29.675 1.00 67.31 288 ALA A C 1
ATOM 2408 O O . ALA A 1 288 ? -17.201 -6.816 30.392 1.00 67.31 288 ALA A O 1
ATOM 2409 N N . GLU A 1 289 ? -17.856 -5.265 28.911 1.00 69.75 289 GLU A N 1
ATOM 2410 C CA . GLU A 1 289 ? -19.260 -5.710 28.875 1.00 69.75 289 GLU A CA 1
ATOM 2411 C C . GLU A 1 289 ? -19.413 -7.183 28.475 1.00 69.75 289 GLU A C 1
ATOM 2413 O O . GLU A 1 289 ? -20.270 -7.898 29.002 1.00 69.75 289 GLU A O 1
ATOM 2418 N N . ARG A 1 290 ? -18.590 -7.657 27.534 1.00 71.25 290 ARG A N 1
ATOM 2419 C CA . ARG A 1 290 ? -18.619 -9.056 27.099 1.00 71.25 290 ARG A CA 1
ATOM 2420 C C . ARG A 1 290 ? -18.142 -10.000 28.206 1.00 71.25 290 ARG A C 1
ATOM 2422 O O . ARG A 1 290 ? -18.814 -10.994 28.469 1.00 71.25 290 ARG A O 1
ATOM 2429 N N . ILE A 1 291 ? -17.033 -9.671 28.869 1.00 69.56 291 ILE A N 1
ATOM 2430 C CA . ILE A 1 291 ? -16.498 -10.447 30.003 1.00 69.56 291 ILE A CA 1
ATOM 2431 C C . ILE A 1 291 ? -17.508 -10.470 31.156 1.00 69.56 291 ILE A C 1
ATOM 2433 O O . ILE A 1 291 ? -17.755 -11.509 31.762 1.00 69.56 291 ILE A O 1
ATOM 2437 N N . GLU A 1 292 ? -18.153 -9.339 31.428 1.00 71.75 292 GLU A N 1
ATOM 2438 C CA . GLU A 1 292 ? -19.150 -9.215 32.488 1.00 71.75 292 GLU A CA 1
ATOM 2439 C C . GLU A 1 292 ? -20.409 -10.050 32.195 1.00 71.75 292 GLU A C 1
ATOM 2441 O O . GLU A 1 292 ? -20.950 -10.700 33.092 1.00 71.75 292 GLU A O 1
ATOM 2446 N N . LYS A 1 293 ? -20.833 -10.122 30.923 1.00 72.75 293 LYS A N 1
ATOM 2447 C CA . LYS A 1 293 ? -21.869 -11.066 30.472 1.00 72.75 293 LYS A CA 1
ATOM 2448 C C . LYS A 1 293 ? -21.437 -12.516 30.688 1.00 72.75 293 LYS A C 1
ATOM 2450 O O . LYS A 1 293 ? -22.208 -13.277 31.266 1.00 72.75 293 LYS A O 1
ATOM 2455 N N . GLU A 1 294 ? -20.233 -12.897 30.259 1.00 71.00 294 GLU A N 1
ATOM 2456 C CA . GLU A 1 294 ? -19.702 -14.263 30.413 1.00 71.00 294 GLU A CA 1
ATOM 2457 C C . GLU A 1 294 ? -19.636 -14.684 31.896 1.00 71.00 294 GLU A C 1
ATOM 2459 O O . GLU A 1 294 ? -20.133 -15.754 32.250 1.00 71.00 294 GLU A O 1
ATOM 2464 N N . LEU A 1 295 ? -19.155 -13.807 32.784 1.00 70.50 295 LEU A N 1
ATOM 2465 C CA . LEU A 1 295 ? -19.139 -14.032 34.236 1.00 70.50 295 LEU A CA 1
ATOM 2466 C C . LEU A 1 295 ? -20.548 -14.183 34.823 1.00 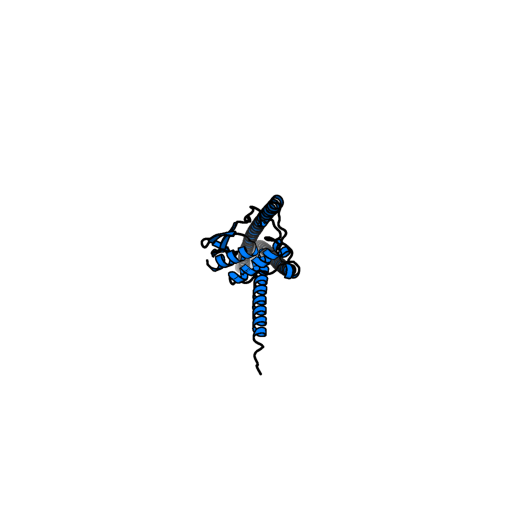70.50 295 LEU A C 1
ATOM 2468 O O . LEU A 1 295 ? -20.782 -15.025 35.690 1.00 70.50 295 LEU A O 1
ATOM 2472 N N . LYS A 1 296 ? -21.512 -13.382 34.353 1.00 70.25 296 LYS A N 1
ATOM 2473 C CA . LYS A 1 296 ? -22.909 -13.470 34.798 1.00 70.25 296 LYS A CA 1
ATOM 2474 C C . LYS A 1 296 ? -23.552 -14.798 34.382 1.00 70.25 296 LYS A C 1
ATOM 2476 O O . LYS A 1 296 ? -24.285 -15.385 35.176 1.00 70.25 296 LYS A O 1
ATOM 2481 N N . TYR A 1 297 ? -23.245 -15.292 33.180 1.00 68.81 297 TYR A N 1
ATOM 2482 C CA . TYR A 1 297 ? -23.673 -16.614 32.715 1.00 68.81 297 TYR A CA 1
ATOM 2483 C C . TYR A 1 297 ? -23.016 -17.753 33.503 1.00 68.81 297 TYR A C 1
ATOM 2485 O O . TYR A 1 297 ? -23.713 -18.688 33.887 1.00 68.81 297 TYR A O 1
ATOM 2493 N N . GLN A 1 298 ? -21.714 -17.666 33.794 1.00 63.09 298 GLN A N 1
ATOM 2494 C CA . GLN A 1 298 ? -21.008 -18.664 34.607 1.00 63.09 298 GLN A CA 1
ATOM 2495 C C . GLN A 1 298 ? -21.582 -18.758 36.022 1.00 63.09 298 GLN A C 1
ATOM 2497 O O . GLN A 1 298 ? -21.934 -19.850 36.452 1.00 63.09 298 GLN A O 1
ATOM 2502 N N . ARG A 1 299 ? -21.798 -17.623 36.701 1.00 66.06 299 ARG A N 1
ATOM 2503 C CA . ARG A 1 299 ? -22.444 -17.602 38.027 1.00 66.06 299 ARG A CA 1
ATOM 2504 C C . ARG A 1 299 ? -23.851 -18.199 37.997 1.00 66.06 299 ARG A C 1
ATOM 2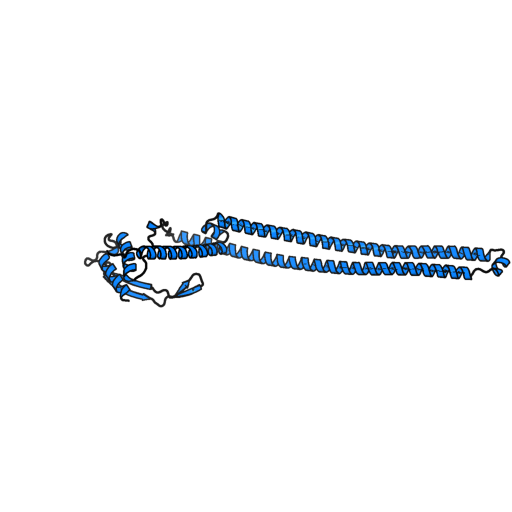506 O O . ARG A 1 299 ? -24.222 -18.954 38.887 1.00 66.06 299 ARG A O 1
ATOM 2513 N N . ALA A 1 300 ? -24.643 -17.889 36.967 1.00 61.75 300 ALA A N 1
ATOM 2514 C CA . ALA A 1 300 ? -25.975 -18.474 36.806 1.00 61.75 300 ALA A CA 1
ATOM 2515 C C . ALA A 1 300 ? -25.920 -20.000 36.588 1.00 61.75 300 ALA A C 1
ATOM 2517 O O . ALA A 1 300 ? -26.762 -20.732 37.107 1.00 61.75 300 ALA A O 1
ATOM 2518 N N . PHE A 1 301 ? -24.917 -20.484 35.854 1.00 55.78 301 PHE A N 1
ATOM 2519 C CA . PHE A 1 301 ? -24.693 -21.907 35.613 1.00 55.78 301 PHE A CA 1
ATOM 2520 C C . PHE A 1 301 ? -24.205 -22.646 36.870 1.00 55.78 301 PHE A C 1
ATOM 2522 O O . PHE A 1 301 ? -24.750 -23.696 37.207 1.00 55.78 301 PHE A O 1
ATOM 2529 N N . GLU A 1 302 ? -23.247 -22.090 37.609 1.00 57.41 302 GLU A N 1
ATOM 2530 C CA . GLU A 1 302 ? -22.754 -22.649 38.877 1.00 57.41 302 GLU A CA 1
ATOM 2531 C C . GLU A 1 302 ? -23.869 -22.733 39.926 1.00 57.41 302 GLU A C 1
ATOM 2533 O O . GLU A 1 302 ? -24.079 -23.798 40.511 1.00 57.41 302 GLU A O 1
ATOM 2538 N N . ASN A 1 303 ? -24.683 -21.680 40.058 1.00 59.38 303 ASN A N 1
ATOM 2539 C CA . ASN A 1 303 ? -25.855 -21.680 40.938 1.00 59.38 303 ASN A CA 1
ATOM 2540 C C . ASN A 1 303 ? -26.876 -22.768 40.554 1.00 59.38 303 ASN A C 1
ATOM 2542 O O . ASN A 1 303 ? -27.491 -23.385 41.425 1.00 59.38 303 ASN A O 1
ATOM 2546 N N . SER A 1 304 ? -27.037 -23.060 39.257 1.00 56.16 304 SER A N 1
ATOM 2547 C CA . SER A 1 304 ? -27.913 -24.149 38.800 1.00 56.16 304 SER A CA 1
ATOM 2548 C C . SER A 1 304 ? -27.367 -25.540 39.166 1.00 56.16 304 SER A C 1
ATOM 2550 O O . SER A 1 304 ? -28.132 -26.446 39.504 1.00 56.16 304 SER A O 1
ATOM 2552 N N . PHE A 1 305 ? -26.040 -25.708 39.185 1.00 47.66 305 PHE A N 1
ATOM 2553 C CA . PHE A 1 305 ? -25.387 -26.954 39.586 1.00 47.66 305 PHE A CA 1
ATOM 2554 C C . PHE A 1 305 ? -25.414 -27.164 41.105 1.00 47.66 305 PHE A C 1
ATOM 2556 O O . PHE A 1 305 ? -25.688 -28.279 41.559 1.00 47.66 305 PHE A O 1
ATOM 2563 N N . GLU A 1 306 ? -25.218 -26.117 41.906 1.00 51.19 306 GLU A N 1
ATOM 2564 C CA . GLU A 1 306 ? -25.364 -26.205 43.365 1.00 51.19 306 GLU A CA 1
ATOM 2565 C C . GLU A 1 306 ? -26.799 -26.547 43.789 1.00 51.19 306 GLU A C 1
ATOM 2567 O O . GLU A 1 306 ? -26.994 -27.407 44.656 1.00 51.19 306 GLU A O 1
ATOM 2572 N N . GLN A 1 307 ? -27.811 -25.994 43.109 1.00 50.59 307 GLN A N 1
ATOM 2573 C CA . GLN A 1 307 ? -29.218 -26.364 43.318 1.00 50.59 307 GLN A CA 1
ATOM 2574 C C . GLN A 1 307 ? -29.531 -27.827 42.941 1.00 50.59 307 GLN A C 1
ATOM 2576 O O . GLN A 1 307 ? -30.436 -28.442 43.508 1.00 50.59 307 GLN A O 1
ATOM 2581 N N . THR A 1 308 ? -28.795 -28.425 41.996 1.00 48.09 308 THR A N 1
ATOM 2582 C CA . THR A 1 308 ? -28.962 -29.854 41.654 1.00 48.09 308 THR A CA 1
ATOM 2583 C C . THR A 1 308 ? -28.211 -30.803 42.592 1.00 48.09 308 THR A C 1
ATOM 2585 O O . THR A 1 308 ? -28.703 -31.906 42.839 1.00 48.09 308 THR A O 1
ATOM 2588 N N . LYS A 1 309 ? -27.069 -30.394 43.164 1.00 46.16 309 LYS A N 1
ATOM 2589 C CA . LYS A 1 309 ? -26.362 -31.167 44.204 1.00 46.16 309 LYS A CA 1
ATOM 2590 C C . LYS A 1 309 ? -27.134 -31.199 45.524 1.00 46.16 309 LYS A C 1
ATOM 2592 O O . LYS A 1 309 ? -27.271 -32.273 46.103 1.00 46.16 309 LYS A O 1
ATOM 2597 N N . THR A 1 310 ? -27.701 -30.073 45.951 1.00 45.78 310 THR A N 1
ATOM 2598 C CA . THR A 1 310 ? -28.584 -30.013 47.133 1.00 45.78 310 THR A CA 1
ATOM 2599 C C . THR A 1 310 ? -29.829 -30.888 46.944 1.00 45.78 310 THR A C 1
ATOM 2601 O O . THR A 1 310 ? -30.092 -31.757 47.769 1.00 45.78 310 THR A O 1
ATOM 2604 N N . LYS A 1 311 ? -30.494 -30.824 45.780 1.00 47.66 311 LYS A N 1
ATOM 2605 C CA . LYS A 1 311 ? -31.627 -31.720 45.458 1.00 47.66 311 LYS A CA 1
ATOM 2606 C C . LYS A 1 311 ? -31.279 -33.214 45.357 1.00 47.66 311 LYS A C 1
ATOM 2608 O O . LYS A 1 311 ? -32.182 -34.042 45.479 1.00 47.66 311 LYS A O 1
ATOM 2613 N N . ARG A 1 312 ? -30.022 -33.587 45.082 1.00 42.50 312 ARG A N 1
ATOM 2614 C CA . ARG A 1 312 ? -29.577 -34.996 45.072 1.00 42.50 312 ARG A CA 1
ATOM 2615 C C . ARG A 1 312 ? -29.239 -35.512 46.470 1.00 42.50 312 ARG A C 1
ATOM 2617 O O . ARG A 1 312 ? -29.544 -36.669 46.740 1.00 42.50 312 ARG A O 1
ATOM 2624 N N . ASN A 1 313 ? -28.688 -34.674 47.346 1.00 42.84 313 ASN A N 1
ATOM 2625 C CA . ASN A 1 313 ? -28.422 -35.056 48.736 1.00 42.84 313 ASN A CA 1
ATOM 2626 C C . ASN A 1 313 ? -29.716 -35.213 49.554 1.00 42.84 313 ASN A C 1
ATOM 2628 O O . ASN A 1 313 ? -29.796 -36.112 50.385 1.00 42.84 313 ASN A O 1
ATOM 2632 N N . ASP A 1 314 ? -30.770 -34.460 49.229 1.00 47.34 314 ASP A N 1
ATOM 2633 C CA . ASP A 1 314 ? -32.079 -34.586 49.893 1.00 47.34 314 ASP A CA 1
ATOM 2634 C C . ASP A 1 314 ? -32.907 -35.802 49.431 1.00 47.34 314 ASP A C 1
ATOM 2636 O O . ASP A 1 314 ? -33.955 -36.100 49.999 1.00 47.34 314 ASP A O 1
ATOM 2640 N N . ARG A 1 315 ? -32.452 -36.548 48.412 1.00 45.53 315 ARG A N 1
ATOM 2641 C CA . ARG A 1 315 ? -33.074 -37.819 47.979 1.00 45.53 315 ARG A CA 1
ATOM 2642 C C . ARG A 1 315 ? -32.364 -39.060 48.527 1.00 45.53 315 ARG A C 1
ATOM 2644 O O . ARG A 1 315 ? -32.635 -40.169 48.074 1.00 45.53 315 ARG A O 1
ATOM 2651 N N . GLY A 1 316 ? -31.462 -38.874 49.487 1.00 45.91 316 GLY A N 1
ATOM 2652 C CA . GLY A 1 316 ? -30.622 -39.921 50.056 1.00 45.91 316 GLY A CA 1
ATOM 2653 C C . GLY A 1 316 ? -30.977 -40.343 51.478 1.00 45.91 316 GLY A C 1
ATOM 2654 O O . GLY A 1 316 ? -30.058 -40.675 52.204 1.00 45.91 316 GLY A O 1
ATOM 2655 N N . PHE A 1 317 ? -32.245 -40.348 51.903 1.00 46.41 317 PHE A N 1
ATOM 2656 C CA . PHE A 1 317 ? -32.653 -41.115 53.090 1.00 46.41 317 PHE A CA 1
ATOM 2657 C C . PHE A 1 317 ? -34.062 -41.679 52.917 1.00 46.41 317 PHE A C 1
ATOM 2659 O O . PHE A 1 317 ? -35.057 -40.962 52.946 1.00 46.41 317 PHE A O 1
ATOM 2666 N N . GLY A 1 318 ? -34.125 -42.993 52.725 1.00 49.06 318 GLY A N 1
ATOM 2667 C CA . GLY A 1 318 ? -35.372 -43.729 52.583 1.00 49.06 318 GLY A CA 1
ATOM 2668 C C . GLY A 1 318 ? -35.144 -45.232 52.483 1.00 49.06 318 GLY A C 1
ATOM 2669 O O . GLY A 1 318 ? -35.671 -45.855 51.571 1.00 49.06 318 GLY A O 1
ATOM 2670 N N . PHE A 1 319 ? -34.351 -45.811 53.390 1.00 35.78 319 PHE A N 1
ATOM 2671 C CA . PHE A 1 319 ? -34.457 -47.237 53.694 1.00 35.78 319 PHE A CA 1
ATOM 2672 C C . PHE A 1 319 ? -34.844 -47.415 55.155 1.00 35.78 319 PHE A C 1
ATOM 2674 O O . PHE A 1 319 ? -34.060 -47.222 56.079 1.00 35.78 319 PHE A O 1
ATOM 2681 N N . SER A 1 320 ? -36.118 -47.741 55.304 1.00 40.47 320 SER A N 1
ATOM 2682 C CA . SER A 1 320 ? -36.777 -48.271 56.477 1.00 40.47 320 SER A CA 1
ATOM 2683 C C . SER A 1 320 ? -36.376 -49.734 56.670 1.00 40.47 320 SER A C 1
ATOM 2685 O O . SER A 1 320 ? -36.615 -50.553 55.781 1.00 40.47 320 SER A O 1
ATOM 2687 N N . ARG A 1 321 ? -35.819 -50.063 57.836 1.00 39.00 321 ARG A N 1
ATOM 2688 C CA . ARG A 1 321 ? -36.328 -51.065 58.789 1.00 39.00 321 ARG A CA 1
ATOM 2689 C C . ARG A 1 321 ? -35.446 -51.119 60.024 1.00 39.00 321 ARG A C 1
ATOM 2691 O O . ARG A 1 321 ? -34.211 -51.150 59.850 1.00 39.00 321 ARG A O 1
#